Protein AF-A0A0S8GWH8-F1 (afdb_monomer_lite)

Radius of gyration: 43.08 Å; chains: 1; bounding box: 111×55×119 Å

Foldseek 3Di:
DVVVVVVVVVVVVVVVVDPDDPPDPCVVVVVVVVVVVVVVPPPDDDDDDDDPDDDDPPPPDPPDDDDDDDDDDDDDDDDDDDDDDDDDDDPPDDDPVVVVVVVVVVVVVVVVVVVVVVVVVVVVVVVVVVVVVVVVVVVVVVVPDPDVVVVVVVVLQVVLVVLLVVLCCCVPPVVVNVVSLVSLVVSCVPRVPYVSVVVSVVVNVVVVVVVVVVVD

pLDDT: mean 76.8, std 21.19, range [37.22, 98.62]

Secondary structure (DSSP, 8-state):
-HHHHHHHHHHHHHHHH-S--PPPTTHHHHHHHHHHHHTTTTTS-----------SSSSSSS---------PPPPPPPP-----------------HHHHHHHHHHHHHHHHHHHHHHHHHHHHHHHHHHHHHHHHHHHHHHHHS--HHHHHHHHHHHHHHHHHHHHHHHHHTS--HHHHHHHHHHHHHH-TTSHHHHHHHHHHHHHHHHHHHTT-

Structure (mmCIF, N/CA/C/O backbone):
data_AF-A0A0S8GWH8-F1
#
_entry.id   AF-A0A0S8GWH8-F1
#
loop_
_atom_site.group_PDB
_atom_site.id
_atom_site.type_symbol
_atom_site.label_atom_id
_atom_site.label_alt_id
_atom_site.label_comp_id
_atom_site.label_asym_id
_atom_site.label_entity_id
_atom_site.label_seq_id
_atom_site.pdbx_PDB_ins_code
_atom_site.Cartn_x
_atom_site.Cartn_y
_atom_site.Cartn_z
_atom_site.occupancy
_atom_site.B_iso_or_equiv
_atom_site.auth_seq_id
_atom_site.auth_comp_id
_atom_site.auth_asym_id
_atom_site.auth_atom_id
_atom_site.pdbx_PDB_model_num
ATOM 1 N N . MET A 1 1 ? -40.999 -24.574 -30.547 1.00 56.38 1 MET A N 1
ATOM 2 C CA . MET A 1 1 ? -40.869 -24.940 -29.118 1.00 56.38 1 MET A CA 1
ATOM 3 C C . MET A 1 1 ? -39.881 -24.050 -28.370 1.00 56.38 1 MET A C 1
ATOM 5 O O . MET A 1 1 ? -40.238 -23.596 -27.303 1.00 56.38 1 MET A O 1
ATOM 9 N N . VAL A 1 2 ? -38.706 -23.714 -28.919 1.00 73.50 2 VAL A N 1
ATOM 10 C CA . VAL A 1 2 ? -37.694 -22.882 -28.218 1.00 73.50 2 VAL A CA 1
ATOM 11 C C . VAL A 1 2 ? -38.176 -21.461 -27.872 1.00 73.50 2 VAL A C 1
ATOM 13 O O . VAL A 1 2 ? -37.754 -20.871 -26.884 1.00 73.50 2 VAL A O 1
ATOM 16 N N . GLU A 1 3 ? -39.075 -20.901 -28.675 1.00 78.12 3 GLU A N 1
ATOM 17 C CA . GLU A 1 3 ? -39.483 -19.497 -28.565 1.00 78.12 3 GLU A CA 1
ATOM 18 C C . GLU A 1 3 ? -40.471 -19.231 -27.421 1.00 78.12 3 GLU A C 1
ATOM 20 O O . GLU A 1 3 ? -40.472 -18.149 -26.834 1.00 78.12 3 GLU A O 1
ATOM 25 N N . ASP A 1 4 ? -41.267 -20.238 -27.059 1.00 82.75 4 ASP A N 1
ATOM 26 C CA . ASP A 1 4 ? -42.211 -20.146 -25.945 1.00 82.75 4 ASP A CA 1
ATOM 27 C C . ASP A 1 4 ? -41.497 -20.309 -24.599 1.00 82.75 4 ASP A C 1
ATOM 29 O O . ASP A 1 4 ? -41.796 -19.575 -23.655 1.00 82.75 4 ASP A O 1
ATOM 33 N N . ASP A 1 5 ? -40.472 -21.166 -24.539 1.00 80.50 5 ASP A N 1
ATOM 34 C CA . ASP A 1 5 ? -39.610 -21.309 -23.360 1.00 80.50 5 ASP A CA 1
ATOM 35 C C . ASP A 1 5 ? -38.823 -20.021 -23.090 1.00 80.50 5 ASP A C 1
ATOM 37 O O . ASP A 1 5 ? -38.710 -19.579 -21.945 1.00 80.50 5 ASP A O 1
ATOM 41 N N . LEU A 1 6 ? -38.342 -19.352 -24.145 1.00 81.94 6 LEU A N 1
ATOM 42 C CA . LEU A 1 6 ? -37.616 -18.086 -24.016 1.00 81.94 6 LEU A CA 1
ATOM 43 C C . LEU A 1 6 ? -38.519 -16.959 -23.490 1.00 81.94 6 LEU A C 1
ATOM 45 O O . LEU A 1 6 ? -38.102 -16.154 -22.654 1.00 81.94 6 LEU A O 1
ATOM 49 N N . LYS A 1 7 ? -39.781 -16.928 -23.937 1.00 86.31 7 LYS A N 1
ATOM 50 C CA . LYS A 1 7 ? -40.791 -15.988 -23.432 1.00 86.31 7 LYS A CA 1
ATOM 51 C C . LYS A 1 7 ? -41.140 -16.266 -21.975 1.00 86.31 7 LYS A C 1
ATOM 53 O O . LYS A 1 7 ? -41.251 -15.321 -21.194 1.00 86.31 7 LYS A O 1
ATOM 58 N N . GLN A 1 8 ? -41.280 -17.534 -21.588 1.00 88.69 8 GLN A N 1
ATOM 59 C CA . GLN A 1 8 ? -41.534 -17.889 -20.191 1.00 88.69 8 GLN A CA 1
ATOM 60 C C . GLN A 1 8 ? -40.363 -17.513 -19.281 1.00 88.69 8 GLN A C 1
ATOM 62 O O . GLN A 1 8 ? -40.596 -16.997 -18.185 1.00 88.69 8 GLN A O 1
ATOM 67 N N . LEU A 1 9 ? -39.124 -17.681 -19.755 1.00 87.06 9 LEU A N 1
ATOM 68 C CA . LEU A 1 9 ? -37.932 -17.291 -19.008 1.00 87.06 9 LEU A CA 1
ATOM 69 C C . LEU A 1 9 ? -37.888 -15.773 -18.774 1.00 87.06 9 LEU A C 1
ATOM 71 O O . LEU A 1 9 ? -37.683 -15.336 -17.645 1.00 87.06 9 LEU A O 1
ATOM 75 N N . LEU A 1 10 ? -38.163 -14.977 -19.815 1.00 83.25 10 LEU A N 1
ATOM 76 C CA . LEU A 1 10 ? -38.192 -13.512 -19.732 1.00 83.25 10 LEU A CA 1
ATOM 77 C C . LEU A 1 10 ? -39.259 -13.006 -18.753 1.00 83.25 10 LEU A C 1
ATOM 79 O O . LEU A 1 10 ? -38.981 -12.142 -17.920 1.00 83.25 10 LEU A O 1
ATOM 83 N N . ILE A 1 11 ? -40.460 -13.586 -18.798 1.00 84.12 11 ILE A N 1
ATOM 84 C CA . ILE A 1 11 ? -41.561 -13.213 -17.898 1.00 84.12 11 ILE A CA 1
ATOM 85 C C . ILE A 1 11 ? -41.239 -13.593 -16.443 1.00 84.12 11 ILE A C 1
ATOM 87 O O . ILE A 1 11 ? -41.568 -12.841 -15.521 1.00 84.12 11 ILE A O 1
ATOM 91 N N . GLN A 1 12 ? -40.585 -14.736 -16.210 1.00 85.69 12 GLN A N 1
ATOM 92 C CA . GLN A 1 12 ? -40.141 -15.118 -14.866 1.00 85.69 12 GLN A CA 1
ATOM 93 C C . GLN A 1 12 ? -39.047 -14.190 -14.335 1.00 85.69 12 GLN A C 1
ATOM 95 O O . GLN A 1 12 ? -39.115 -13.793 -13.171 1.00 85.69 12 GLN A O 1
ATOM 100 N N . THR A 1 13 ? -38.078 -13.802 -15.167 1.00 79.38 13 THR A N 1
ATOM 101 C CA . THR A 1 13 ? -37.023 -12.869 -14.749 1.00 79.38 13 THR A CA 1
ATOM 102 C C . THR A 1 13 ? -37.565 -11.482 -14.424 1.00 79.38 13 THR A C 1
ATOM 104 O O . THR A 1 13 ? -37.141 -10.888 -13.435 1.00 79.38 13 THR A O 1
ATOM 107 N N . ASP A 1 14 ? -38.550 -10.996 -15.181 1.00 77.25 14 ASP A N 1
ATOM 108 C CA . ASP A 1 14 ? -39.145 -9.677 -14.950 1.00 77.25 14 ASP A CA 1
ATOM 109 C C . ASP A 1 14 ? -39.977 -9.648 -13.654 1.00 77.25 14 ASP A C 1
ATOM 111 O O . ASP A 1 14 ? -39.908 -8.703 -12.868 1.00 77.25 14 ASP A O 1
ATOM 115 N N . ARG A 1 15 ? -40.673 -10.750 -13.333 1.00 78.06 15 ARG A N 1
ATOM 116 C CA . ARG A 1 15 ? -41.357 -10.906 -12.035 1.00 78.06 15 ARG A CA 1
ATOM 117 C C . ARG A 1 15 ? -40.398 -11.033 -10.852 1.00 78.06 15 ARG A C 1
ATOM 119 O O . ARG A 1 15 ? -40.733 -10.567 -9.765 1.00 78.06 15 ARG A O 1
ATOM 126 N N . ALA A 1 16 ? -39.233 -11.653 -11.039 1.00 76.00 16 ALA A N 1
ATOM 127 C CA . ALA A 1 16 ? -38.229 -11.799 -9.984 1.00 76.00 16 ALA A CA 1
ATOM 128 C C . ALA A 1 16 ? -37.475 -10.489 -9.689 1.00 76.00 16 ALA A C 1
ATOM 130 O O . ALA A 1 16 ? -36.994 -10.303 -8.572 1.00 76.00 16 ALA A O 1
ATOM 131 N N . ALA A 1 17 ? -37.389 -9.575 -10.661 1.00 74.06 17 ALA A N 1
ATOM 132 C CA . ALA A 1 17 ? -36.661 -8.314 -10.524 1.00 74.06 17 ALA A CA 1
ATOM 133 C C . ALA A 1 17 ? -37.355 -7.286 -9.606 1.00 74.06 17 ALA A C 1
ATOM 135 O O . ALA A 1 17 ? -36.689 -6.391 -9.082 1.00 74.06 17 ALA A O 1
ATOM 136 N N . GLY A 1 18 ? -38.661 -7.436 -9.352 1.00 70.19 18 GLY A N 1
ATOM 137 C CA . GLY A 1 18 ? -39.438 -6.517 -8.517 1.00 70.19 18 GLY A CA 1
ATOM 138 C C . GLY A 1 18 ? -39.584 -5.109 -9.124 1.00 70.19 18 GLY A C 1
ATOM 139 O O . GLY A 1 18 ? -38.951 -4.776 -10.126 1.00 70.19 18 GLY A O 1
ATOM 140 N N . PRO A 1 19 ? -40.448 -4.249 -8.555 1.00 69.31 19 PRO A N 1
ATOM 141 C CA . PRO A 1 19 ? -40.640 -2.896 -9.066 1.00 69.31 19 PRO A CA 1
ATOM 142 C C . PRO A 1 19 ? -39.348 -2.081 -8.941 1.00 69.31 19 PRO A C 1
ATOM 144 O O . PRO A 1 19 ? -38.708 -2.069 -7.886 1.00 69.31 19 PRO A O 1
ATOM 147 N N . ALA A 1 20 ? -38.988 -1.367 -10.012 1.00 59.03 20 ALA A N 1
ATOM 148 C CA . ALA A 1 20 ? -37.829 -0.485 -10.034 1.00 59.03 20 ALA A CA 1
ATOM 149 C C . ALA A 1 20 ? -37.917 0.523 -8.877 1.00 59.03 20 ALA A C 1
ATOM 151 O O . ALA A 1 20 ? -38.798 1.384 -8.837 1.00 59.03 20 ALA A O 1
ATOM 152 N N . VAL A 1 21 ? -36.998 0.402 -7.917 1.00 60.19 21 VAL A N 1
ATOM 153 C CA . VAL A 1 21 ? -36.870 1.351 -6.812 1.00 60.19 21 VAL A CA 1
ATOM 154 C C . VAL A 1 21 ? -36.583 2.717 -7.423 1.00 60.19 21 VAL A C 1
ATOM 156 O O . VAL A 1 21 ? -35.552 2.900 -8.072 1.00 60.19 21 VAL A O 1
ATOM 159 N N . ALA A 1 22 ? -37.507 3.664 -7.235 1.00 56.47 22 ALA A N 1
ATOM 160 C CA . ALA A 1 22 ? -37.362 5.020 -7.742 1.00 56.47 22 ALA A CA 1
ATOM 161 C C . ALA A 1 22 ? -35.976 5.568 -7.347 1.00 56.47 22 ALA A C 1
ATOM 163 O O . ALA A 1 22 ? -35.611 5.521 -6.163 1.00 56.47 22 ALA A O 1
ATOM 164 N N . PRO A 1 23 ? -35.173 6.051 -8.311 1.00 52.44 23 PRO A N 1
ATOM 165 C CA . PRO A 1 23 ? -33.836 6.527 -8.017 1.00 52.44 23 PRO A CA 1
ATOM 166 C C . PRO A 1 23 ? -33.944 7.716 -7.064 1.00 52.44 23 PRO A C 1
ATOM 168 O O . PRO A 1 23 ? -34.551 8.740 -7.379 1.00 52.44 23 PRO A O 1
ATOM 171 N N . ARG A 1 24 ? -33.361 7.573 -5.868 1.00 55.22 24 ARG A N 1
ATOM 172 C CA . ARG A 1 24 ? -33.231 8.676 -4.912 1.00 55.22 24 ARG A CA 1
ATOM 173 C C . ARG A 1 24 ? -32.561 9.848 -5.633 1.00 55.22 24 ARG A C 1
ATOM 175 O O . ARG A 1 24 ? -31.521 9.657 -6.263 1.00 55.22 24 ARG A O 1
ATOM 182 N N . ALA A 1 25 ? -33.129 11.048 -5.502 1.00 61.12 25 ALA A N 1
ATOM 183 C CA . ALA A 1 25 ? -32.673 12.286 -6.154 1.00 61.12 25 ALA A CA 1
ATOM 184 C C . ALA A 1 25 ? -31.184 12.635 -5.911 1.00 61.12 25 ALA A C 1
ATOM 186 O O . ALA A 1 25 ? -30.622 13.492 -6.585 1.00 61.12 25 ALA A O 1
ATOM 187 N N . ASP A 1 26 ? -30.532 11.931 -4.987 1.00 61.41 26 ASP A N 1
ATOM 188 C CA . ASP A 1 26 ? -29.131 12.090 -4.607 1.00 61.41 26 ASP A CA 1
ATOM 189 C C . ASP A 1 26 ? -28.156 11.152 -5.367 1.00 61.41 26 ASP A C 1
ATOM 191 O O . ASP A 1 26 ? -26.949 11.132 -5.120 1.00 61.41 26 ASP A O 1
ATOM 195 N N . LEU A 1 27 ? -28.645 10.340 -6.316 1.00 61.38 27 LEU A N 1
ATOM 196 C CA . LEU A 1 27 ? -27.777 9.477 -7.130 1.00 61.38 27 LEU A CA 1
ATOM 197 C C . LEU A 1 27 ? -27.000 10.290 -8.181 1.00 61.38 27 LEU A C 1
ATOM 199 O O . LEU A 1 27 ? -25.816 10.048 -8.414 1.00 61.38 27 LEU A O 1
ATOM 203 N N . ALA A 1 28 ? -27.642 11.297 -8.779 1.00 59.88 28 ALA A N 1
ATOM 204 C CA . ALA A 1 28 ? -27.031 12.146 -9.802 1.00 59.88 28 ALA A CA 1
ATOM 205 C C . ALA A 1 28 ? -25.902 13.030 -9.234 1.00 59.88 28 ALA A C 1
ATOM 207 O O . ALA A 1 28 ? -24.871 13.218 -9.884 1.00 59.88 28 ALA A O 1
ATOM 208 N N . SER A 1 29 ? -26.054 13.529 -8.005 1.00 65.12 29 SER A N 1
ATOM 209 C CA . SER A 1 29 ? -25.019 14.257 -7.252 1.00 65.12 29 SER A CA 1
ATOM 210 C C . SER A 1 29 ? -23.839 13.344 -6.899 1.00 65.12 29 SER A C 1
ATOM 212 O O . SER A 1 29 ? -22.685 13.721 -7.123 1.00 65.12 29 SER A O 1
ATOM 214 N N . ARG A 1 30 ? -24.097 12.109 -6.444 1.00 65.06 30 ARG A N 1
ATOM 215 C CA . ARG A 1 30 ? -23.041 11.117 -6.161 1.00 65.06 30 ARG A CA 1
ATOM 216 C C . ARG A 1 30 ? -22.249 10.704 -7.400 1.00 65.06 30 ARG A C 1
ATOM 218 O O . ARG A 1 30 ? -21.023 10.612 -7.332 1.00 65.06 30 ARG A O 1
ATOM 225 N N . ILE A 1 31 ? -22.917 10.501 -8.536 1.00 65.62 31 ILE A N 1
ATOM 226 C CA . ILE A 1 31 ? -22.252 10.125 -9.793 1.00 65.62 31 ILE A CA 1
ATOM 227 C C . ILE A 1 31 ? -21.368 11.274 -10.306 1.00 65.62 31 ILE A C 1
ATOM 229 O O . ILE A 1 31 ? -20.235 11.029 -10.719 1.00 65.62 31 ILE A O 1
ATOM 233 N N . ARG A 1 32 ? -21.798 12.540 -10.179 1.00 64.50 32 ARG A N 1
ATOM 234 C CA . ARG A 1 32 ? -20.970 13.708 -10.552 1.00 64.50 32 ARG A CA 1
ATOM 235 C C . ARG A 1 32 ? -19.699 13.844 -9.706 1.00 64.50 32 ARG A C 1
ATOM 237 O O . ARG A 1 32 ? -18.672 14.284 -10.225 1.00 64.50 32 ARG A O 1
ATOM 244 N N . HIS A 1 33 ? -19.736 13.449 -8.432 1.00 59.75 33 HIS A N 1
ATOM 245 C CA . HIS A 1 33 ? -18.541 13.437 -7.581 1.00 59.75 33 HIS A CA 1
ATOM 246 C C . HIS A 1 33 ? -17.561 12.307 -7.931 1.00 59.75 33 HIS A C 1
ATOM 248 O O . HIS A 1 33 ? -16.350 12.499 -7.809 1.00 59.75 33 HIS A O 1
ATOM 254 N N . LEU A 1 34 ? -18.054 11.163 -8.412 1.00 60.22 34 LEU A N 1
ATOM 255 C CA . LEU A 1 34 ? -17.208 10.040 -8.826 1.00 60.22 34 LEU A CA 1
ATOM 256 C C . LEU A 1 34 ? -16.599 10.239 -10.224 1.00 60.22 34 LEU A C 1
ATOM 258 O O . LEU A 1 34 ? -15.422 9.924 -10.413 1.00 60.22 34 LEU A O 1
ATOM 262 N N . ASP A 1 35 ? -17.328 10.842 -11.170 1.00 56.38 35 ASP A N 1
ATOM 263 C CA . ASP A 1 35 ? -16.826 11.065 -12.538 1.00 56.38 35 ASP A CA 1
ATOM 264 C C . ASP A 1 35 ? -15.645 12.058 -12.578 1.00 56.38 35 ASP A C 1
ATOM 266 O O . ASP A 1 35 ? -14.656 11.850 -13.286 1.00 56.38 35 ASP A O 1
ATOM 270 N N . ARG A 1 36 ? -15.652 13.086 -11.711 1.00 58.38 36 ARG A N 1
ATOM 271 C CA . ARG A 1 36 ? -14.514 14.020 -11.570 1.00 58.38 36 ARG A CA 1
ATOM 272 C C . ARG A 1 36 ? -13.239 13.353 -11.047 1.00 58.38 36 ARG A C 1
ATOM 274 O O . ARG A 1 36 ? -12.145 13.817 -11.364 1.00 58.38 36 ARG A O 1
ATOM 281 N N . ARG A 1 37 ? -13.358 12.282 -10.255 1.00 54.94 37 ARG A N 1
ATOM 282 C CA . ARG A 1 37 ? -12.204 11.544 -9.715 1.00 54.94 37 ARG A CA 1
ATOM 283 C C . ARG A 1 37 ? -11.667 10.524 -10.724 1.00 54.94 37 ARG A C 1
ATOM 285 O O . ARG A 1 37 ? -10.461 10.303 -10.768 1.00 54.94 37 ARG A O 1
ATOM 292 N N . ARG A 1 38 ? -12.536 9.966 -11.576 1.00 48.88 38 ARG A N 1
ATOM 293 C CA . ARG A 1 38 ? -12.173 8.965 -12.593 1.00 48.88 38 ARG A CA 1
ATOM 294 C C . ARG A 1 38 ? -11.443 9.560 -13.801 1.00 48.88 38 ARG A C 1
ATOM 296 O O . ARG A 1 38 ? -10.486 8.953 -14.269 1.00 48.88 38 ARG A O 1
ATOM 303 N N . ARG A 1 39 ? -11.781 10.788 -14.223 1.00 52.41 39 ARG A N 1
ATOM 304 C CA . ARG A 1 39 ? -11.081 11.484 -15.328 1.00 52.41 39 ARG A CA 1
ATOM 305 C C . ARG A 1 39 ? -9.610 11.825 -15.054 1.00 52.41 39 ARG A C 1
ATOM 307 O O . ARG A 1 39 ? -8.899 12.158 -15.992 1.00 52.41 39 ARG A O 1
ATOM 314 N N . ARG A 1 40 ? -9.131 11.730 -13.806 1.00 52.62 40 ARG A N 1
ATOM 315 C CA . ARG A 1 40 ? -7.692 11.854 -13.494 1.00 52.62 40 ARG A CA 1
ATOM 316 C C . ARG A 1 40 ? -6.932 10.526 -13.526 1.00 52.62 40 ARG A C 1
ATOM 318 O O . ARG A 1 40 ? -5.714 10.553 -13.436 1.00 52.62 40 ARG A O 1
ATOM 325 N N . ILE A 1 41 ? -7.622 9.389 -13.623 1.00 51.75 41 ILE A N 1
ATOM 326 C CA . ILE A 1 41 ? -7.005 8.059 -13.483 1.00 51.75 41 ILE A CA 1
ATOM 327 C C . ILE A 1 41 ? -7.028 7.279 -14.808 1.00 51.75 41 ILE A C 1
ATOM 329 O O . ILE A 1 41 ? -6.185 6.420 -15.023 1.00 51.75 41 ILE A O 1
ATOM 333 N N . THR A 1 42 ? -7.911 7.607 -15.754 1.00 44.62 42 THR A N 1
ATOM 334 C CA . THR A 1 42 ? -8.045 6.857 -17.020 1.00 44.62 42 THR A CA 1
ATOM 335 C C . THR A 1 42 ? -7.185 7.375 -18.182 1.00 44.62 42 THR A C 1
ATOM 337 O O . THR A 1 42 ? -7.513 7.106 -19.330 1.00 44.62 42 THR A O 1
ATOM 340 N N . MET A 1 43 ? -6.095 8.111 -17.928 1.00 44.84 43 MET A N 1
ATOM 341 C CA . MET A 1 43 ? -5.145 8.515 -18.987 1.00 44.84 43 MET A CA 1
ATOM 342 C C . MET A 1 43 ? -3.959 7.554 -19.169 1.00 44.84 43 MET A C 1
ATOM 344 O O . MET A 1 43 ? -3.105 7.810 -20.009 1.00 44.84 43 MET A O 1
ATOM 348 N N . ILE A 1 44 ? -3.897 6.444 -18.426 1.00 53.28 44 ILE A N 1
ATOM 349 C CA . ILE A 1 44 ? -2.834 5.442 -18.584 1.00 53.28 44 ILE A CA 1
ATOM 350 C C . ILE A 1 44 ? -3.433 4.045 -18.431 1.00 53.28 44 ILE A C 1
ATOM 352 O O . ILE A 1 44 ? -3.328 3.423 -17.379 1.00 53.28 44 ILE A O 1
ATOM 356 N N . SER A 1 45 ? -4.091 3.542 -19.470 1.00 52.72 45 SER A N 1
ATOM 357 C CA . SER A 1 45 ? -4.223 2.093 -19.633 1.00 52.72 45 SER A CA 1
ATOM 358 C C . SER A 1 45 ? -4.628 1.754 -21.058 1.00 52.72 45 SER A C 1
ATOM 360 O O . SER A 1 45 ? -5.794 1.890 -21.408 1.00 52.72 45 SER A O 1
ATOM 362 N N . GLU A 1 46 ? -3.664 1.270 -21.831 1.00 47.00 46 GLU A N 1
ATOM 363 C CA . GLU A 1 46 ? -3.841 0.183 -22.796 1.00 47.00 46 GLU A CA 1
ATOM 364 C C . GLU A 1 46 ? -2.492 -0.570 -22.939 1.00 47.00 46 GLU A C 1
ATOM 366 O O . GLU A 1 46 ? -1.469 -0.064 -22.470 1.00 47.00 46 GLU A O 1
ATOM 371 N N . PRO A 1 47 ? -2.486 -1.839 -23.394 1.00 47.59 47 PRO A N 1
ATOM 372 C CA . PRO A 1 47 ? -2.110 -2.968 -22.544 1.00 47.59 47 PRO A CA 1
ATOM 373 C C . PRO A 1 47 ? -0.767 -3.613 -22.927 1.00 47.59 47 PRO A C 1
ATOM 375 O O . PRO A 1 47 ? -0.404 -3.713 -24.096 1.00 47.59 47 PRO A O 1
ATOM 378 N N . ILE A 1 48 ? -0.054 -4.134 -21.926 1.00 43.16 48 ILE A N 1
ATOM 379 C CA . ILE A 1 48 ? 1.123 -4.988 -22.120 1.00 43.16 48 ILE A CA 1
ATOM 380 C C . ILE A 1 48 ? 0.630 -6.402 -22.430 1.00 43.16 48 ILE A C 1
ATOM 382 O O . ILE A 1 48 ? 0.237 -7.148 -21.535 1.00 43.16 48 ILE A O 1
ATOM 386 N N . ALA A 1 49 ? 0.676 -6.771 -23.704 1.00 48.59 49 ALA A N 1
ATOM 387 C CA . ALA A 1 49 ? 0.676 -8.156 -24.139 1.00 48.59 49 ALA A CA 1
ATOM 388 C C . ALA A 1 49 ? 2.005 -8.434 -24.853 1.00 48.59 49 ALA A C 1
ATOM 390 O O . ALA A 1 49 ? 2.373 -7.711 -25.773 1.00 48.59 49 ALA A O 1
ATOM 391 N N . LEU A 1 50 ? 2.661 -9.519 -24.428 1.00 46.62 50 LEU A N 1
ATOM 392 C CA . LEU A 1 50 ? 3.786 -10.208 -25.074 1.00 46.62 50 LEU A CA 1
ATOM 393 C C . LEU A 1 50 ? 5.164 -9.530 -24.980 1.00 46.62 50 LEU A C 1
ATOM 395 O O . LEU A 1 50 ? 5.471 -8.623 -25.740 1.00 46.62 50 LEU A O 1
ATOM 399 N N . ALA A 1 51 ? 6.029 -10.068 -24.108 1.00 40.56 51 ALA A N 1
ATOM 400 C CA . ALA A 1 51 ? 7.392 -10.512 -24.465 1.00 40.56 51 ALA A CA 1
ATOM 401 C C . ALA A 1 51 ? 8.205 -10.917 -23.214 1.00 40.56 51 ALA A C 1
ATOM 403 O O . ALA A 1 51 ? 9.254 -10.352 -22.917 1.00 40.56 51 ALA A O 1
ATOM 404 N N . ALA A 1 52 ? 7.741 -11.925 -22.472 1.00 43.19 52 ALA A N 1
ATOM 405 C CA . ALA A 1 52 ? 8.612 -12.687 -21.578 1.00 43.19 52 ALA A CA 1
ATOM 406 C C . ALA A 1 52 ? 9.245 -13.816 -22.410 1.00 43.19 52 ALA A C 1
ATOM 408 O O . ALA A 1 52 ? 8.572 -14.803 -22.693 1.00 43.19 52 ALA A O 1
ATOM 409 N N . GLY A 1 53 ? 10.491 -13.660 -22.877 1.00 45.47 53 GLY A N 1
ATOM 410 C CA . GLY A 1 53 ? 11.110 -14.730 -23.676 1.00 45.47 53 GLY A CA 1
ATOM 411 C C . GLY A 1 53 ? 12.565 -14.610 -24.140 1.00 45.47 53 GLY A C 1
ATOM 412 O O . GLY A 1 53 ? 13.063 -15.588 -24.680 1.00 45.47 53 GLY A O 1
ATOM 413 N N . LEU A 1 54 ? 13.288 -13.498 -23.958 1.00 43.53 54 LEU A N 1
ATOM 414 C CA . LEU A 1 54 ? 14.640 -13.360 -24.542 1.00 43.53 54 LEU A CA 1
ATOM 415 C C . LEU A 1 54 ? 15.636 -12.618 -23.633 1.00 43.53 54 LEU A C 1
ATOM 417 O O . LEU A 1 54 ? 16.166 -11.577 -24.000 1.00 43.53 54 LEU A O 1
ATOM 421 N N . MET A 1 55 ? 15.914 -13.140 -22.436 1.00 42.81 55 MET A N 1
ATOM 422 C CA . MET A 1 55 ? 16.932 -12.575 -21.527 1.00 42.81 55 MET A CA 1
ATOM 423 C C . MET A 1 55 ? 17.764 -13.677 -20.848 1.00 42.81 55 MET A C 1
ATOM 425 O O . MET A 1 55 ? 17.852 -13.728 -19.628 1.00 42.81 55 MET A O 1
ATOM 429 N N . LEU A 1 56 ? 18.361 -14.599 -21.616 1.00 47.50 56 LEU A N 1
ATOM 430 C CA . LEU A 1 56 ? 19.285 -15.598 -21.042 1.00 47.50 56 LEU A CA 1
ATOM 431 C C . LEU A 1 56 ? 20.500 -15.968 -21.916 1.00 47.50 56 LEU A C 1
ATOM 433 O O . LEU A 1 56 ? 21.150 -16.969 -21.644 1.00 47.50 56 LEU A O 1
ATOM 437 N N . ALA A 1 57 ? 20.859 -15.169 -22.933 1.00 43.62 57 ALA A N 1
ATOM 438 C CA . ALA A 1 57 ? 21.953 -15.536 -23.852 1.00 43.62 57 ALA A CA 1
ATOM 439 C C . ALA A 1 57 ? 23.084 -14.502 -24.060 1.00 43.62 57 ALA A C 1
ATOM 441 O O . ALA A 1 57 ? 24.056 -14.829 -24.730 1.00 43.62 57 ALA A O 1
ATOM 442 N N . MET A 1 58 ? 23.047 -13.290 -23.486 1.00 44.53 58 MET A N 1
ATOM 443 C CA . MET A 1 58 ? 24.106 -12.274 -23.719 1.00 44.53 58 MET A CA 1
ATOM 444 C C . MET A 1 58 ? 24.972 -11.934 -22.492 1.00 44.53 58 MET A C 1
ATOM 446 O O . MET A 1 58 ? 25.612 -10.889 -22.452 1.00 44.53 58 MET A O 1
ATOM 450 N N . GLY A 1 59 ? 25.024 -12.810 -21.486 1.00 45.00 59 GLY A N 1
ATOM 451 C CA . GLY A 1 59 ? 25.714 -12.533 -20.218 1.00 45.00 59 GLY A CA 1
ATOM 452 C C . GLY A 1 59 ? 27.228 -12.788 -20.171 1.00 45.00 59 GLY A C 1
ATOM 453 O O . GLY A 1 59 ? 27.828 -12.494 -19.146 1.00 45.00 59 GLY A O 1
ATOM 454 N N . ILE A 1 60 ? 27.870 -13.341 -21.210 1.00 50.97 60 ILE A N 1
ATOM 455 C CA . ILE A 1 60 ? 29.241 -13.891 -21.059 1.00 50.97 60 ILE A CA 1
ATOM 456 C C . ILE A 1 60 ? 30.326 -13.145 -21.868 1.00 50.97 60 ILE A C 1
ATOM 458 O O . ILE A 1 60 ? 31.508 -13.399 -21.671 1.00 50.97 60 ILE A O 1
ATOM 462 N N . PHE A 1 61 ? 30.007 -12.158 -22.716 1.00 46.09 61 PHE A N 1
ATOM 463 C CA . PHE A 1 61 ? 31.026 -11.617 -23.641 1.00 46.09 61 PHE A CA 1
ATOM 464 C C . PHE A 1 61 ? 31.750 -10.320 -23.225 1.00 46.09 61 PHE A C 1
ATOM 466 O O . PHE A 1 61 ? 32.659 -9.892 -23.926 1.00 46.09 61 PHE A O 1
ATOM 473 N N . PHE A 1 62 ? 31.424 -9.692 -22.090 1.00 46.34 62 PHE A N 1
ATOM 474 C CA . PHE A 1 62 ? 31.994 -8.376 -21.726 1.00 46.34 62 PHE A CA 1
ATOM 475 C C . PHE A 1 62 ? 33.046 -8.395 -20.609 1.00 46.34 62 PHE A C 1
ATOM 477 O O . PHE A 1 62 ? 33.263 -7.391 -19.933 1.00 46.34 62 PHE A O 1
ATOM 484 N N . TRP A 1 63 ? 33.744 -9.518 -20.425 1.00 44.06 63 TRP A N 1
ATOM 485 C CA . TRP A 1 63 ? 34.823 -9.593 -19.440 1.00 44.06 63 TRP A CA 1
ATOM 486 C C . TRP A 1 63 ? 36.087 -10.265 -19.976 1.00 44.06 63 TRP A C 1
ATOM 488 O O . TRP A 1 63 ? 36.506 -11.291 -19.470 1.00 44.06 63 TRP A O 1
ATOM 498 N N . THR A 1 64 ? 36.722 -9.675 -20.993 1.00 43.56 64 THR A N 1
ATOM 499 C CA . THR A 1 64 ? 38.192 -9.691 -21.150 1.00 43.56 64 THR A CA 1
ATOM 500 C C . THR A 1 64 ? 38.634 -8.46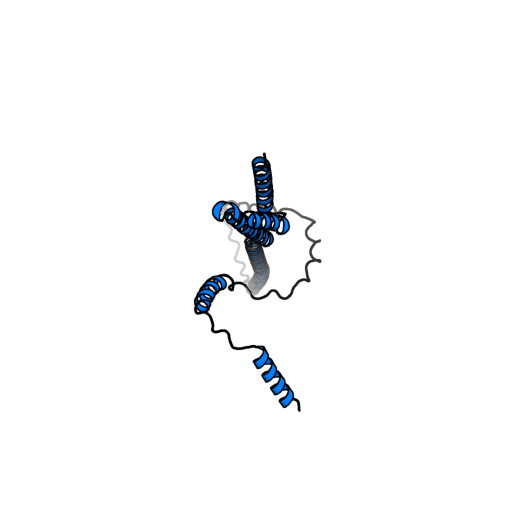5 -21.960 1.00 43.56 64 THR A C 1
ATOM 502 O O . THR A 1 64 ? 37.984 -8.067 -22.919 1.00 43.56 64 THR A O 1
ATOM 505 N N . GLY A 1 65 ? 39.688 -7.791 -21.491 1.00 42.84 65 GLY A N 1
ATOM 506 C CA . GLY A 1 65 ? 39.986 -6.389 -21.808 1.00 42.84 65 GLY A CA 1
ATOM 507 C C . GLY A 1 65 ? 40.621 -6.087 -23.170 1.00 42.84 65 GLY A C 1
ATOM 508 O O . GLY A 1 65 ? 40.963 -6.989 -23.927 1.00 42.84 65 GLY A O 1
ATOM 509 N N . LYS A 1 66 ? 40.908 -4.795 -23.409 1.00 43.22 66 LYS A N 1
ATOM 510 C CA . LYS A 1 66 ? 42.281 -4.256 -23.563 1.00 43.22 66 LYS A CA 1
ATOM 511 C C . LYS A 1 66 ? 42.303 -2.758 -23.950 1.00 43.22 66 LYS A C 1
ATOM 513 O O . LYS A 1 66 ? 41.789 -2.376 -24.986 1.00 43.22 66 LYS A O 1
ATOM 518 N N . LYS A 1 67 ? 43.043 -2.013 -23.114 1.00 52.94 67 LYS A N 1
ATOM 519 C CA . LYS A 1 67 ? 43.939 -0.849 -23.322 1.00 52.94 67 LYS A CA 1
ATOM 520 C C . LYS A 1 67 ? 43.403 0.508 -23.852 1.00 52.94 67 LYS A C 1
ATOM 522 O O . LYS A 1 67 ? 42.701 0.549 -24.854 1.00 52.94 67 LYS A O 1
ATOM 527 N N . PRO A 1 68 ? 43.825 1.630 -23.222 1.00 48.28 68 PRO A N 1
ATOM 528 C CA . PRO A 1 68 ? 43.503 2.989 -23.656 1.00 48.28 68 PRO A CA 1
ATOM 529 C C . PRO A 1 68 ? 44.308 3.386 -24.901 1.00 48.28 68 PRO A C 1
ATOM 531 O O . PRO A 1 68 ? 45.516 3.161 -24.975 1.00 48.28 68 PRO A O 1
ATOM 534 N N . ILE A 1 69 ? 43.632 4.003 -25.869 1.00 50.16 69 ILE A N 1
ATOM 535 C CA . ILE A 1 69 ? 44.258 4.623 -27.038 1.00 50.16 69 ILE A CA 1
ATOM 536 C C . ILE A 1 69 ? 44.860 5.957 -26.586 1.00 50.16 69 ILE A C 1
ATOM 538 O O . ILE A 1 69 ? 44.143 6.912 -26.291 1.00 50.16 69 ILE A O 1
ATOM 542 N N . SER A 1 70 ? 46.190 6.004 -26.510 1.00 44.78 70 SER A N 1
ATOM 543 C CA . SER A 1 70 ? 46.962 7.237 -26.361 1.00 44.78 70 SER A CA 1
ATOM 544 C C . SER A 1 70 ? 46.854 8.065 -27.640 1.00 44.78 70 SER A C 1
ATOM 546 O O . SER A 1 70 ? 47.335 7.655 -28.695 1.00 44.78 70 SER A O 1
ATOM 548 N N . ILE A 1 71 ? 46.243 9.243 -27.541 1.00 47.53 71 ILE A N 1
ATOM 549 C CA . ILE A 1 71 ? 46.196 10.232 -28.618 1.00 47.53 71 ILE A CA 1
ATOM 550 C C . ILE A 1 71 ? 47.550 10.951 -28.640 1.00 47.53 71 ILE A C 1
ATOM 552 O O . ILE A 1 71 ? 47.859 11.749 -27.755 1.00 47.53 71 ILE A O 1
ATOM 556 N N . ALA A 1 72 ? 48.381 10.630 -29.632 1.00 40.94 72 ALA A N 1
ATOM 557 C CA . ALA A 1 72 ? 49.627 11.336 -29.894 1.00 40.94 72 ALA A CA 1
ATOM 558 C C . ALA A 1 72 ? 49.340 12.699 -30.549 1.00 40.94 72 ALA A C 1
ATOM 560 O O . ALA A 1 72 ? 48.580 12.816 -31.507 1.00 40.94 72 ALA A O 1
ATOM 561 N N . LYS A 1 73 ? 49.966 13.730 -29.984 1.00 44.22 73 LYS A N 1
ATOM 562 C CA . LYS A 1 73 ? 49.930 15.144 -30.368 1.00 44.22 73 LYS A CA 1
ATOM 563 C C . LYS A 1 73 ? 50.628 15.356 -31.726 1.00 44.22 73 LYS A C 1
ATOM 565 O O . LYS A 1 73 ? 51.807 15.017 -31.814 1.00 44.22 73 LYS A O 1
ATOM 570 N N . PRO A 1 74 ? 49.984 15.933 -32.760 1.00 48.62 74 PRO A N 1
ATOM 571 C CA . PRO A 1 74 ? 50.688 16.288 -33.985 1.00 48.62 74 PRO A CA 1
ATOM 572 C C . PRO A 1 74 ? 51.615 17.487 -33.742 1.00 48.62 74 PRO A C 1
ATOM 574 O O . PRO A 1 74 ? 51.229 18.528 -33.207 1.00 48.62 74 PRO A O 1
ATOM 577 N N . GLN A 1 75 ? 52.874 17.257 -34.089 1.00 48.03 75 GLN A N 1
ATOM 578 C CA . GLN A 1 75 ? 54.034 18.118 -33.939 1.00 48.03 75 GLN A CA 1
ATOM 579 C C . GLN A 1 75 ? 54.025 19.178 -35.050 1.00 48.03 75 GLN A C 1
ATOM 581 O O . GLN A 1 75 ? 53.880 18.852 -36.225 1.00 48.03 75 GLN A O 1
ATOM 586 N N . ALA A 1 76 ? 54.152 20.449 -34.667 1.00 49.62 76 ALA A N 1
ATOM 587 C CA . ALA A 1 76 ? 54.313 21.564 -35.591 1.00 49.62 76 ALA A CA 1
ATOM 588 C C . ALA A 1 76 ? 55.696 21.498 -36.257 1.00 49.62 76 ALA A C 1
ATOM 590 O O . ALA A 1 76 ? 56.708 21.387 -35.563 1.00 49.62 76 ALA A O 1
ATOM 591 N N . VAL A 1 77 ? 55.731 21.580 -37.587 1.00 57.59 77 VAL A N 1
ATOM 592 C CA . VAL A 1 77 ? 56.963 21.716 -38.378 1.00 57.59 77 VAL A CA 1
ATOM 593 C C . VAL A 1 77 ? 57.189 23.214 -38.673 1.00 57.59 77 VAL A C 1
ATOM 595 O O . VAL A 1 77 ? 56.227 23.894 -39.036 1.00 57.59 77 VAL A O 1
ATOM 598 N N . PRO A 1 78 ? 58.409 23.752 -38.473 1.00 54.84 78 PRO A N 1
ATOM 599 C CA . PRO A 1 78 ? 58.743 25.168 -38.673 1.00 54.84 78 PRO A CA 1
ATOM 600 C C . PRO A 1 78 ? 58.944 25.554 -40.156 1.00 54.84 78 PRO A C 1
ATOM 602 O O . PRO A 1 78 ? 59.149 24.675 -40.993 1.00 54.84 78 PRO A O 1
ATOM 605 N N . PRO A 1 79 ? 58.918 26.862 -40.494 1.00 58.19 79 PRO A N 1
ATOM 606 C CA . PRO A 1 79 ? 59.141 27.343 -41.852 1.00 58.19 79 PRO A CA 1
ATOM 607 C C . PRO A 1 79 ? 60.640 27.540 -42.114 1.00 58.19 79 PRO A C 1
ATOM 609 O O . PRO A 1 79 ? 61.280 28.373 -41.474 1.00 58.19 79 PRO A O 1
ATOM 612 N N . GLU A 1 80 ? 61.195 26.811 -43.079 1.00 46.47 80 GLU A N 1
ATOM 613 C CA . GLU A 1 80 ? 62.551 27.044 -43.578 1.00 46.47 80 GLU A CA 1
ATOM 614 C C . GLU A 1 80 ? 62.477 27.600 -45.006 1.00 46.47 80 GLU A C 1
ATOM 616 O O . GLU A 1 80 ? 62.040 26.936 -45.946 1.00 46.47 80 GLU A O 1
ATOM 621 N N . LEU A 1 81 ? 62.855 28.875 -45.139 1.00 56.19 81 LEU A N 1
ATOM 622 C CA . LEU A 1 81 ? 63.174 29.510 -46.412 1.00 56.19 81 LEU A CA 1
ATOM 623 C C . LEU A 1 81 ? 64.483 28.920 -46.945 1.00 56.19 81 LEU A C 1
ATOM 625 O O . LEU A 1 81 ? 65.510 29.064 -46.288 1.00 56.19 81 LEU A O 1
ATOM 629 N N . VAL A 1 82 ? 64.484 28.431 -48.186 1.00 50.44 82 VAL A N 1
ATOM 630 C CA . VAL A 1 82 ? 65.697 28.383 -49.014 1.00 50.44 82 VAL A CA 1
ATOM 631 C C . VAL A 1 82 ? 65.355 28.833 -50.435 1.00 50.44 82 VAL A C 1
ATOM 633 O O . VAL A 1 82 ? 64.682 28.148 -51.200 1.00 50.44 82 VAL A O 1
ATOM 636 N N . GLN A 1 83 ? 65.838 30.030 -50.764 1.00 45.28 83 GLN A N 1
ATOM 637 C CA . GLN A 1 83 ? 66.189 30.440 -52.120 1.00 45.28 83 GLN A CA 1
ATOM 638 C C . GLN A 1 83 ? 67.348 29.549 -52.596 1.00 45.28 83 GLN A C 1
ATOM 640 O O . GLN A 1 83 ? 68.298 29.396 -51.837 1.00 45.28 83 GLN A O 1
ATOM 645 N N . ASN A 1 84 ? 67.328 29.008 -53.818 1.00 43.97 84 ASN A N 1
ATOM 646 C CA . ASN A 1 84 ? 68.206 29.472 -54.904 1.00 43.97 84 ASN A CA 1
ATOM 647 C C . ASN A 1 84 ? 68.120 28.585 -56.163 1.00 43.97 84 ASN A C 1
ATOM 649 O O . ASN A 1 84 ? 68.125 27.362 -56.085 1.00 43.97 84 ASN A O 1
ATOM 653 N N . THR A 1 85 ? 68.123 29.276 -57.305 1.00 48.41 85 THR A N 1
ATOM 654 C CA . THR A 1 85 ? 68.707 28.927 -58.614 1.00 48.41 85 THR A CA 1
ATOM 655 C C . THR A 1 85 ? 68.733 27.478 -59.095 1.00 48.41 85 THR A C 1
ATOM 657 O O . THR A 1 85 ? 69.540 26.659 -58.666 1.00 48.41 85 THR A O 1
ATOM 660 N N . GLY A 1 86 ? 68.021 27.270 -60.195 1.00 37.22 86 GLY A N 1
ATOM 661 C CA . GLY A 1 86 ? 68.321 26.244 -61.177 1.00 37.22 86 GLY A CA 1
ATOM 662 C C . GLY A 1 86 ? 67.180 26.192 -62.171 1.00 37.22 86 GLY A C 1
ATOM 663 O O . GLY A 1 86 ? 66.093 25.755 -61.822 1.00 37.22 86 GLY A O 1
ATOM 664 N N . ILE A 1 87 ? 67.406 26.676 -63.387 1.00 53.59 87 ILE A N 1
ATOM 665 C CA . ILE A 1 87 ? 66.609 26.263 -64.537 1.00 53.59 87 ILE A CA 1
ATOM 666 C C . ILE A 1 87 ? 67.199 24.912 -64.952 1.00 53.59 87 ILE A C 1
ATOM 668 O O . ILE A 1 87 ? 68.303 24.906 -65.496 1.00 53.59 87 ILE A O 1
ATOM 672 N N . PRO A 1 88 ? 66.524 23.776 -64.726 1.00 47.09 88 PRO A N 1
ATOM 673 C CA . PRO A 1 88 ? 66.587 22.675 -65.654 1.00 47.09 88 PRO A CA 1
ATOM 674 C C . PRO A 1 88 ? 65.393 22.820 -66.598 1.00 47.09 88 PRO A C 1
ATOM 676 O O . PRO A 1 88 ? 64.242 22.914 -66.179 1.00 47.09 88 PRO A O 1
ATOM 679 N N . GLU A 1 89 ? 65.737 22.961 -67.872 1.00 44.12 89 GLU A N 1
ATOM 680 C CA . GLU A 1 89 ? 65.028 22.453 -69.043 1.00 44.12 89 GLU A CA 1
ATOM 681 C C . GLU A 1 89 ? 63.594 21.977 -68.811 1.00 44.12 89 GLU A C 1
ATOM 683 O O . GLU A 1 89 ? 63.346 21.030 -68.077 1.00 44.12 89 GLU A O 1
ATOM 688 N N . VAL A 1 90 ? 62.660 22.574 -69.546 1.00 51.09 90 VAL A N 1
ATOM 689 C CA . VAL A 1 90 ? 61.370 21.959 -69.856 1.00 51.09 90 VAL A CA 1
ATOM 690 C C . VAL A 1 90 ? 61.656 20.625 -70.564 1.00 51.09 90 VAL A C 1
ATOM 692 O O . VAL A 1 90 ? 62.067 20.670 -71.727 1.00 51.09 90 VAL A O 1
ATOM 695 N N . PRO A 1 91 ? 61.412 19.436 -69.972 1.00 48.06 91 PRO A N 1
ATOM 696 C CA . PRO A 1 91 ? 61.120 18.299 -70.811 1.00 48.06 91 PRO A CA 1
ATOM 697 C C . PRO A 1 91 ? 59.691 18.528 -71.288 1.00 48.06 91 PRO A C 1
ATOM 699 O O . PRO A 1 91 ? 58.721 18.388 -70.541 1.00 48.06 91 PRO A O 1
ATOM 702 N N . THR A 1 92 ? 59.554 18.912 -72.552 1.00 51.78 92 THR A N 1
ATOM 703 C CA . THR A 1 92 ? 58.325 18.723 -73.315 1.00 51.78 92 THR A CA 1
ATOM 704 C C . THR A 1 92 ? 58.028 17.228 -73.350 1.00 51.78 92 THR A C 1
ATOM 706 O O . THR A 1 92 ? 58.350 16.528 -74.303 1.00 51.78 92 THR A O 1
ATOM 709 N N . THR A 1 93 ? 57.447 16.725 -72.271 1.00 50.56 93 THR A N 1
ATOM 710 C CA . THR A 1 93 ? 56.724 15.466 -72.243 1.00 50.56 93 THR A CA 1
ATOM 711 C C . THR A 1 93 ? 55.301 15.853 -71.903 1.00 50.56 93 THR A C 1
ATOM 713 O O . THR A 1 93 ? 54.986 16.267 -70.792 1.00 50.56 93 THR A O 1
ATOM 716 N N . THR A 1 94 ? 54.464 15.851 -72.937 1.00 53.22 94 THR A N 1
ATOM 717 C CA . THR A 1 94 ? 53.009 15.862 -72.823 1.00 53.22 94 THR A CA 1
ATOM 71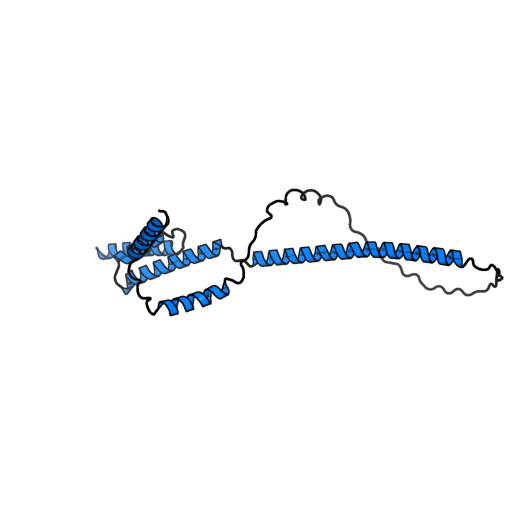8 C C . THR A 1 94 ? 52.602 14.979 -71.645 1.00 53.22 94 THR A C 1
ATOM 720 O O . THR A 1 94 ? 52.872 13.776 -71.694 1.00 53.22 94 THR A O 1
ATOM 723 N N . PRO A 1 95 ? 52.014 15.554 -70.585 1.00 50.59 95 PRO A N 1
ATOM 724 C CA . PRO A 1 95 ? 51.634 14.791 -69.418 1.00 50.59 95 PRO A CA 1
ATOM 725 C C . PRO A 1 95 ? 50.576 13.787 -69.845 1.00 50.59 95 PRO A C 1
ATOM 727 O O . PRO A 1 95 ? 49.647 14.116 -70.592 1.00 50.59 95 PRO A O 1
ATOM 730 N N . ASP A 1 96 ? 50.712 12.564 -69.354 1.00 59.12 96 ASP A N 1
ATOM 731 C CA . ASP A 1 96 ? 49.714 11.511 -69.472 1.00 59.12 96 ASP A CA 1
ATOM 732 C C . ASP A 1 96 ? 48.520 11.867 -68.559 1.00 59.12 96 ASP A C 1
ATOM 734 O O . ASP A 1 96 ? 48.192 11.192 -67.589 1.00 59.12 96 ASP A O 1
ATOM 738 N N . THR A 1 97 ? 47.884 13.009 -68.844 1.00 64.00 97 THR A N 1
ATOM 739 C CA . THR A 1 97 ? 46.762 13.628 -68.115 1.00 64.00 97 THR A CA 1
ATOM 740 C C . THR A 1 97 ? 45.628 12.643 -67.871 1.00 64.00 97 THR A C 1
ATOM 742 O O . THR A 1 97 ? 44.928 12.718 -66.867 1.00 64.00 97 THR A O 1
ATOM 745 N N . LYS A 1 98 ? 45.475 11.661 -68.764 1.00 68.19 98 LYS A N 1
ATOM 746 C CA . LYS A 1 98 ? 44.528 10.556 -68.618 1.00 68.19 98 LYS A CA 1
ATOM 747 C C . LYS A 1 98 ? 44.864 9.627 -67.449 1.00 68.19 98 LYS A C 1
ATOM 749 O O . LYS A 1 98 ? 43.941 9.184 -66.771 1.00 68.19 98 LYS A O 1
ATOM 754 N N . ALA A 1 99 ? 46.140 9.334 -67.201 1.00 76.56 99 ALA A N 1
ATOM 755 C CA . ALA A 1 99 ? 46.570 8.475 -66.100 1.00 76.56 99 ALA A CA 1
ATOM 756 C C . ALA A 1 99 ? 46.386 9.165 -64.739 1.00 76.56 99 ALA A C 1
ATOM 758 O O . ALA A 1 99 ? 45.924 8.539 -63.787 1.00 76.56 99 ALA A O 1
ATOM 759 N N . GLU A 1 100 ? 46.665 10.466 -64.664 1.00 76.69 10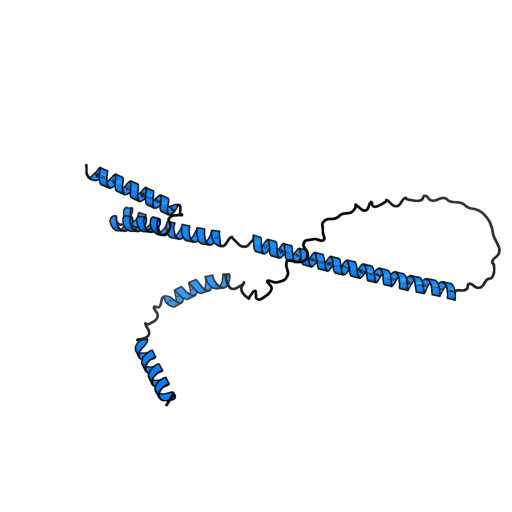0 GLU A N 1
ATOM 760 C CA . GLU A 1 100 ? 46.473 11.269 -63.450 1.00 76.69 100 GLU A CA 1
ATOM 761 C C . GLU A 1 100 ? 44.981 11.443 -63.108 1.00 76.69 100 GLU A C 1
ATOM 763 O O . GLU A 1 100 ? 44.567 11.209 -61.971 1.00 76.69 100 GLU A O 1
ATOM 768 N N . LEU A 1 101 ? 44.135 11.720 -64.110 1.00 77.75 101 LEU A N 1
ATOM 769 C CA . LEU A 1 101 ? 42.675 11.754 -63.948 1.00 77.75 101 LEU A CA 1
ATOM 770 C C . LEU A 1 101 ? 42.104 10.395 -63.514 1.00 77.75 101 LEU A C 1
ATOM 772 O O . LEU A 1 101 ? 41.195 10.345 -62.682 1.00 77.75 101 LEU A O 1
ATOM 776 N N . ALA A 1 102 ? 42.647 9.289 -64.033 1.00 80.69 102 ALA A N 1
ATOM 777 C CA . ALA A 1 102 ? 42.248 7.947 -63.617 1.00 80.69 102 ALA A CA 1
ATOM 778 C C . ALA A 1 102 ?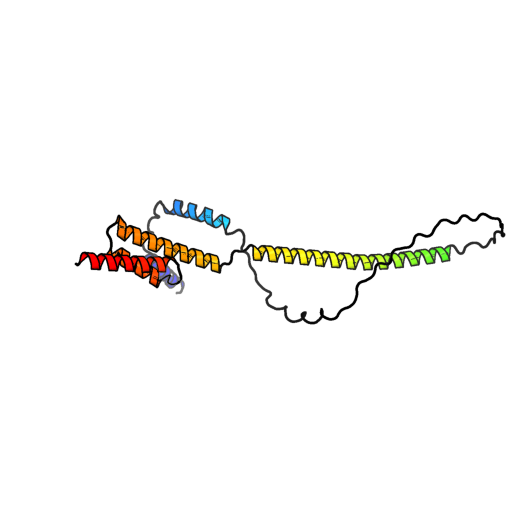 42.598 7.684 -62.141 1.00 80.69 102 ALA A C 1
ATOM 780 O O . ALA A 1 102 ? 41.749 7.192 -61.395 1.00 80.69 102 ALA A O 1
ATOM 781 N N . GLN A 1 103 ? 43.792 8.077 -61.685 1.00 85.44 103 GLN A N 1
ATOM 782 C CA . GLN A 1 103 ? 44.199 7.951 -60.279 1.00 85.44 103 GLN A CA 1
ATOM 783 C C . GLN A 1 103 ? 43.340 8.810 -59.344 1.00 85.44 103 GLN A C 1
ATOM 785 O O . GLN A 1 103 ? 42.889 8.324 -58.308 1.00 85.44 103 GLN A O 1
ATOM 790 N N . MET A 1 104 ? 43.046 10.055 -59.728 1.00 79.81 104 MET A N 1
ATOM 791 C CA . MET A 1 104 ? 42.157 10.928 -58.955 1.00 79.81 104 MET A CA 1
ATOM 792 C C . MET A 1 104 ? 40.737 10.358 -58.863 1.00 79.81 104 MET A C 1
ATOM 794 O O . MET A 1 104 ? 40.141 10.364 -57.787 1.00 79.81 104 MET A O 1
ATOM 798 N N . SER A 1 105 ? 40.203 9.811 -59.961 1.00 83.44 105 SER A N 1
ATOM 799 C CA . SER A 1 105 ? 38.877 9.178 -59.953 1.00 83.44 105 SER A CA 1
ATOM 800 C C . SER A 1 105 ? 38.820 7.963 -59.020 1.00 83.44 105 SER A C 1
ATOM 802 O O . SER A 1 105 ? 37.853 7.801 -58.277 1.00 83.44 105 SER A O 1
ATOM 804 N N . LEU A 1 106 ? 39.887 7.158 -58.984 1.00 91.00 106 LEU A N 1
ATOM 805 C CA . LEU A 1 106 ? 40.011 6.016 -58.082 1.00 91.00 106 LEU A CA 1
ATOM 806 C C . LEU A 1 106 ? 40.079 6.464 -56.614 1.00 91.00 106 LEU A C 1
ATOM 808 O O . LEU A 1 106 ? 39.404 5.884 -55.763 1.00 91.00 106 LEU A O 1
ATOM 812 N N . ALA A 1 107 ? 40.846 7.519 -56.323 1.00 89.62 107 ALA A N 1
ATOM 813 C CA . ALA A 1 107 ? 40.960 8.083 -54.981 1.00 89.62 107 ALA A CA 1
ATOM 814 C C . ALA A 1 107 ? 39.614 8.616 -54.459 1.00 89.62 107 ALA A C 1
ATOM 816 O O . ALA A 1 107 ? 39.271 8.389 -53.301 1.00 89.62 107 ALA A O 1
ATOM 817 N N . LEU A 1 108 ? 38.811 9.262 -55.314 1.00 92.38 108 LEU A N 1
ATOM 818 C CA . LEU A 1 108 ? 37.468 9.726 -54.948 1.00 92.38 108 LEU A CA 1
ATOM 819 C C . LEU A 1 108 ? 36.526 8.567 -54.610 1.00 92.38 108 LEU A C 1
ATOM 821 O O . LEU A 1 108 ? 35.794 8.649 -53.625 1.00 92.38 108 LEU A O 1
ATOM 825 N N . VAL A 1 109 ? 36.569 7.477 -55.382 1.00 93.56 109 VAL A N 1
ATOM 826 C CA . VAL A 1 109 ? 35.760 6.277 -55.108 1.00 93.56 109 VAL A CA 1
ATOM 827 C C . VAL A 1 109 ? 36.156 5.642 -53.774 1.00 93.56 109 VAL A C 1
ATOM 829 O O . VAL A 1 109 ? 35.285 5.266 -52.991 1.00 93.56 109 VAL A O 1
ATOM 832 N N . GLN A 1 110 ? 37.456 5.558 -53.480 1.00 94.06 110 GLN A N 1
ATOM 833 C CA . GLN A 1 110 ? 37.943 5.042 -52.197 1.00 94.06 110 GLN A CA 1
ATOM 834 C C . GLN A 1 110 ? 37.504 5.921 -51.024 1.00 94.06 110 GLN A C 1
ATOM 836 O O . GLN A 1 110 ? 36.983 5.406 -50.035 1.00 94.06 110 GLN A O 1
ATOM 841 N N . LEU A 1 111 ? 37.650 7.241 -51.155 1.00 94.44 111 LEU A N 1
ATOM 842 C CA . LEU A 1 111 ? 37.242 8.189 -50.122 1.00 94.44 111 LEU A CA 1
ATOM 843 C C . LEU A 1 111 ? 35.727 8.143 -49.880 1.00 94.44 111 LEU A C 1
ATOM 845 O O . LEU A 1 111 ? 35.275 8.220 -48.739 1.00 94.44 111 LEU A O 1
ATOM 849 N N . GLN A 1 112 ? 34.935 7.983 -50.942 1.00 93.56 112 GLN A N 1
ATOM 850 C CA . GLN A 1 112 ? 33.488 7.842 -50.830 1.00 93.56 112 GLN A CA 1
ATOM 851 C C . GLN A 1 112 ? 33.106 6.547 -50.104 1.00 93.56 112 GLN A C 1
ATOM 853 O O . GLN A 1 112 ? 32.275 6.585 -49.196 1.00 93.56 112 GLN A O 1
ATOM 858 N N . ALA A 1 113 ? 33.746 5.424 -50.443 1.00 94.31 113 ALA A N 1
ATOM 859 C CA . ALA A 1 113 ? 33.527 4.158 -49.752 1.00 94.31 113 ALA A CA 1
ATOM 860 C C . ALA A 1 113 ? 33.873 4.272 -48.256 1.00 94.31 113 ALA A C 1
ATOM 862 O O . ALA A 1 113 ? 33.102 3.830 -47.403 1.00 94.31 113 ALA A O 1
ATOM 863 N N . GLU A 1 114 ? 34.986 4.928 -47.917 1.00 95.56 114 GLU A N 1
ATOM 864 C CA . GLU A 1 114 ? 35.368 5.172 -46.526 1.00 95.56 114 GLU A CA 1
ATOM 865 C C . GLU A 1 114 ? 34.339 6.053 -45.799 1.00 95.56 114 GLU A C 1
ATOM 867 O O . GLU A 1 114 ? 33.871 5.690 -44.716 1.00 95.56 114 GLU A O 1
ATOM 872 N N . ALA A 1 115 ? 33.906 7.157 -46.412 1.00 93.94 115 ALA A N 1
ATOM 873 C CA . ALA A 1 115 ? 32.888 8.041 -45.847 1.00 93.94 115 ALA A CA 1
ATOM 874 C C . ALA A 1 115 ? 31.556 7.311 -45.592 1.00 93.94 115 ALA A C 1
ATOM 876 O O . ALA A 1 115 ? 30.916 7.516 -44.556 1.00 93.94 115 ALA A O 1
ATOM 877 N N . GLU A 1 116 ? 31.147 6.416 -46.493 1.00 95.62 116 GLU A N 1
ATOM 878 C CA . GLU A 1 116 ? 29.954 5.584 -46.318 1.00 95.62 116 GLU A CA 1
ATOM 879 C C . GLU A 1 116 ? 30.095 4.634 -45.121 1.00 95.62 116 GLU A C 1
ATOM 881 O O . GLU A 1 116 ? 29.167 4.528 -44.309 1.00 95.62 116 GLU A O 1
ATOM 886 N N . THR A 1 117 ? 31.264 4.007 -44.941 1.00 95.62 117 THR A N 1
ATOM 887 C CA . THR A 1 117 ? 31.512 3.152 -43.768 1.00 95.62 117 THR A CA 1
ATOM 888 C C . THR A 1 117 ? 31.466 3.939 -42.457 1.00 95.62 117 THR A C 1
ATOM 890 O O . THR A 1 117 ? 30.823 3.505 -41.497 1.00 95.62 117 THR A O 1
ATOM 893 N N . GLN A 1 118 ? 32.059 5.136 -42.417 1.00 95.00 118 GLN A N 1
ATOM 894 C CA . GLN A 1 118 ? 32.028 6.006 -41.238 1.00 95.00 118 GLN A CA 1
ATOM 895 C C . GLN A 1 118 ? 30.595 6.453 -40.915 1.00 95.00 118 GLN A C 1
ATOM 897 O O . GLN A 1 118 ? 30.173 6.450 -39.754 1.00 95.00 118 GLN A O 1
ATOM 902 N N . MET A 1 119 ? 29.801 6.765 -41.940 1.00 96.69 119 MET A N 1
ATOM 903 C CA . MET A 1 119 ? 28.396 7.136 -41.775 1.00 96.69 119 MET A CA 1
ATOM 904 C C . MET A 1 119 ? 27.549 6.010 -41.173 1.00 96.69 119 MET A C 1
ATOM 906 O O . MET A 1 119 ? 26.639 6.294 -40.386 1.00 96.69 119 MET A O 1
ATOM 910 N N . LEU A 1 120 ? 27.832 4.743 -41.490 1.00 97.50 120 LEU A N 1
ATOM 911 C CA . LEU A 1 120 ? 27.153 3.606 -40.860 1.00 97.50 120 LEU A CA 1
ATOM 912 C C . LEU A 1 120 ? 27.428 3.546 -39.354 1.00 97.50 120 LEU A C 1
ATOM 914 O O . LEU A 1 120 ? 26.484 3.397 -38.575 1.00 97.50 120 LEU A O 1
ATOM 918 N N . VAL A 1 121 ? 28.681 3.753 -38.939 1.00 97.00 121 VAL A N 1
ATOM 919 C CA . VAL A 1 121 ? 29.062 3.786 -37.517 1.00 97.00 121 VAL A CA 1
ATOM 920 C C . VAL A 1 121 ? 28.338 4.916 -36.786 1.00 97.00 121 VAL A C 1
ATOM 922 O O . VAL A 1 121 ? 27.744 4.687 -35.733 1.00 97.00 121 VAL A O 1
ATOM 925 N N . VAL A 1 122 ? 28.297 6.121 -37.363 1.00 97.62 122 VAL A N 1
ATOM 926 C CA . VAL A 1 122 ? 27.579 7.263 -36.766 1.00 97.62 122 VAL A CA 1
ATOM 927 C C . VAL A 1 122 ? 26.082 6.973 -36.632 1.00 97.62 122 VAL A C 1
ATOM 929 O O . VAL A 1 122 ? 25.476 7.279 -35.602 1.00 97.62 122 VAL A O 1
ATOM 932 N N . ARG A 1 123 ? 25.458 6.362 -37.649 1.00 97.19 123 ARG A N 1
ATOM 933 C CA . ARG A 1 123 ? 24.037 5.977 -37.592 1.00 97.19 123 ARG A CA 1
ATOM 934 C C . ARG A 1 123 ? 23.778 4.955 -36.492 1.00 97.19 123 ARG A C 1
ATOM 936 O O . ARG A 1 123 ? 22.800 5.105 -35.758 1.00 97.19 123 ARG A O 1
ATOM 943 N N . GLN A 1 124 ? 24.646 3.955 -36.370 1.00 97.25 124 GLN A N 1
ATOM 944 C CA . GLN A 1 124 ? 24.548 2.924 -35.345 1.00 97.25 124 GLN A CA 1
ATOM 945 C C . GLN A 1 124 ? 24.721 3.514 -33.942 1.00 97.25 124 GLN A C 1
ATOM 947 O O . GLN A 1 124 ? 23.892 3.252 -33.070 1.00 97.25 124 GLN A O 1
ATOM 952 N N . LEU A 1 125 ? 25.724 4.372 -33.740 1.00 97.88 125 LEU A N 1
ATOM 953 C CA . LEU A 1 125 ? 25.962 5.042 -32.462 1.00 97.88 125 LEU A CA 1
ATOM 954 C C . LEU A 1 125 ? 24.750 5.882 -32.041 1.00 97.88 125 LEU A C 1
ATOM 956 O O . LEU A 1 125 ? 24.242 5.730 -30.934 1.00 97.88 125 LEU A O 1
ATOM 960 N N . ARG A 1 126 ? 24.193 6.678 -32.961 1.00 98.06 126 ARG A N 1
ATOM 961 C CA . ARG A 1 126 ? 22.975 7.463 -32.696 1.00 98.06 126 ARG A CA 1
ATOM 962 C C . ARG A 1 126 ? 21.748 6.603 -32.406 1.00 98.06 126 ARG A C 1
ATOM 964 O O . ARG A 1 126 ? 20.811 7.070 -31.757 1.00 98.06 126 ARG A O 1
ATOM 971 N N . ALA A 1 127 ? 21.662 5.401 -32.973 1.00 97.56 127 ALA A N 1
ATOM 972 C CA . ALA A 1 127 ? 20.577 4.472 -32.666 1.00 97.56 127 ALA A CA 1
ATOM 973 C C . ALA A 1 127 ? 20.727 3.920 -31.242 1.00 97.56 127 ALA A C 1
ATOM 975 O O . ALA A 1 127 ? 19.753 3.897 -30.489 1.00 97.56 127 ALA A O 1
ATOM 976 N N . TRP A 1 128 ? 21.953 3.565 -30.857 1.00 96.31 128 TRP A N 1
ATOM 977 C CA . TRP A 1 128 ? 22.279 3.096 -29.515 1.00 96.31 128 TRP A CA 1
ATOM 978 C C . TRP A 1 128 ? 22.048 4.171 -28.442 1.00 96.31 128 TRP A C 1
ATOM 980 O O . TRP A 1 128 ? 21.391 3.892 -27.441 1.00 96.31 128 TRP A O 1
ATOM 990 N N . GLU A 1 129 ? 22.462 5.419 -28.676 1.00 97.75 129 GLU A N 1
ATOM 991 C CA . GLU A 1 129 ? 22.187 6.546 -27.766 1.00 97.75 129 GLU A CA 1
ATOM 992 C C . GLU A 1 129 ? 20.683 6.753 -27.546 1.00 97.75 129 GLU A C 1
ATOM 994 O O . GLU A 1 129 ? 20.222 6.918 -26.416 1.00 97.75 129 GLU A O 1
ATOM 999 N N . ARG A 1 130 ? 19.883 6.688 -28.620 1.00 97.25 130 ARG A N 1
ATOM 1000 C CA . ARG A 1 130 ? 18.417 6.783 -28.525 1.00 97.25 130 ARG A CA 1
ATOM 1001 C C . ARG A 1 130 ? 17.819 5.640 -27.711 1.00 97.25 130 ARG A C 1
ATOM 1003 O O . ARG A 1 130 ? 16.875 5.860 -26.954 1.00 97.25 130 ARG A O 1
ATOM 1010 N N . GLN A 1 131 ? 18.359 4.433 -27.852 1.00 96.88 131 GLN A N 1
ATOM 1011 C CA . GLN A 1 131 ? 17.934 3.289 -27.055 1.00 96.88 131 GLN A CA 1
ATOM 1012 C C . GLN A 1 131 ? 18.272 3.487 -25.573 1.00 96.88 131 GLN A C 1
ATOM 1014 O O . GLN A 1 131 ? 17.405 3.268 -24.730 1.00 96.88 131 GLN A O 1
ATOM 1019 N N . GLN A 1 132 ? 19.480 3.957 -25.253 1.00 96.88 132 GLN A N 1
ATOM 1020 C CA . GLN A 1 132 ? 19.862 4.268 -23.875 1.00 96.88 132 GLN A CA 1
ATOM 1021 C C . GLN A 1 132 ? 18.988 5.362 -23.263 1.00 96.88 132 GLN A C 1
ATOM 1023 O O . GLN A 1 132 ? 18.512 5.202 -22.143 1.00 96.88 132 GLN A O 1
ATOM 1028 N N . ALA A 1 133 ? 18.710 6.435 -24.008 1.00 96.81 133 ALA A N 1
ATOM 1029 C CA . ALA A 1 133 ? 17.820 7.497 -23.550 1.00 96.81 133 ALA A CA 1
ATOM 1030 C C . ALA A 1 133 ? 16.415 6.963 -23.231 1.00 96.81 133 ALA A C 1
ATOM 1032 O O . ALA A 1 133 ? 15.819 7.340 -22.224 1.00 96.81 133 ALA A O 1
ATOM 1033 N N . ARG A 1 134 ? 15.902 6.037 -24.052 1.00 96.31 134 ARG A N 1
ATOM 1034 C CA . ARG A 1 134 ? 14.606 5.393 -23.816 1.00 96.31 134 ARG A CA 1
ATOM 1035 C C . ARG A 1 134 ? 14.613 4.500 -22.576 1.00 96.31 134 ARG A C 1
ATOM 1037 O O . ARG A 1 134 ? 13.630 4.498 -21.845 1.00 96.31 134 ARG A O 1
ATOM 1044 N N . LEU A 1 135 ? 15.695 3.761 -22.334 1.00 96.81 135 LEU A N 1
ATOM 1045 C CA . LEU A 1 135 ? 15.842 2.949 -21.123 1.00 96.81 135 LEU A CA 1
ATOM 1046 C C . LEU A 1 135 ? 15.902 3.827 -19.872 1.00 96.81 135 LEU A C 1
ATOM 1048 O O . LEU A 1 135 ? 15.148 3.586 -18.939 1.00 96.81 135 LEU A O 1
ATOM 1052 N N . ALA A 1 136 ? 16.708 4.889 -19.894 1.00 95.94 136 ALA A N 1
ATOM 1053 C CA . ALA A 1 136 ? 16.808 5.830 -18.782 1.00 95.94 136 ALA A CA 1
ATOM 1054 C C . ALA A 1 136 ? 15.463 6.513 -18.477 1.00 95.94 136 ALA A C 1
ATOM 1056 O O . ALA A 1 136 ? 15.121 6.741 -17.318 1.00 95.94 136 ALA A O 1
ATOM 1057 N N . GLU A 1 137 ? 14.675 6.828 -19.507 1.00 95.75 137 GLU A N 1
ATOM 1058 C CA . GLU A 1 137 ? 13.330 7.376 -19.332 1.00 95.75 137 GLU A CA 1
ATOM 1059 C C . GLU A 1 137 ? 12.373 6.358 -18.695 1.00 95.75 137 GLU A C 1
ATOM 1061 O O . GLU A 1 137 ? 11.647 6.696 -17.764 1.00 95.75 137 GLU A O 1
ATOM 1066 N N . LEU A 1 138 ? 12.407 5.096 -19.130 1.00 94.44 138 LEU A N 1
ATOM 1067 C CA . LEU A 1 138 ? 11.611 4.032 -18.512 1.00 94.44 138 LEU A CA 1
ATOM 1068 C C . LEU A 1 138 ? 12.022 3.781 -17.056 1.00 94.44 138 LEU A C 1
ATOM 1070 O O . LEU A 1 138 ? 11.155 3.632 -16.200 1.00 94.44 138 LEU A O 1
ATOM 1074 N N . GLU A 1 139 ? 13.320 3.784 -16.753 1.00 92.44 139 GLU A N 1
ATOM 1075 C CA . GLU A 1 139 ? 13.829 3.669 -15.383 1.00 92.44 139 GLU A CA 1
ATOM 1076 C C . GLU A 1 139 ? 13.331 4.816 -14.501 1.00 92.44 139 GLU A C 1
ATOM 1078 O O . GLU A 1 139 ? 12.883 4.580 -13.380 1.00 92.44 139 GLU A O 1
ATOM 1083 N N . ARG A 1 140 ? 13.327 6.052 -15.017 1.00 91.94 140 ARG A N 1
ATOM 1084 C CA . ARG A 1 140 ? 12.751 7.207 -14.310 1.00 91.94 140 ARG A CA 1
ATOM 1085 C C . ARG A 1 140 ? 11.253 7.059 -14.086 1.00 91.94 140 ARG A C 1
ATOM 1087 O O . ARG A 1 140 ? 10.782 7.359 -12.994 1.00 91.94 140 ARG A O 1
ATOM 1094 N N . GLN A 1 141 ? 10.508 6.602 -15.090 1.00 89.06 141 GLN A N 1
ATOM 1095 C CA . GLN A 1 141 ? 9.067 6.383 -14.964 1.00 89.06 141 GLN A CA 1
ATOM 1096 C C . GLN A 1 141 ? 8.758 5.307 -13.926 1.00 89.06 141 GLN A C 1
ATOM 1098 O O . GLN A 1 141 ? 7.886 5.510 -13.088 1.00 89.06 141 GLN A O 1
ATOM 1103 N N . LEU A 1 142 ? 9.506 4.202 -13.927 1.00 86.38 142 LEU A N 1
ATOM 1104 C CA . LEU A 1 142 ? 9.366 3.143 -12.930 1.00 86.38 142 LEU A CA 1
ATOM 1105 C C . LEU A 1 142 ? 9.733 3.633 -11.526 1.00 86.38 142 LEU A C 1
ATOM 1107 O O . LEU A 1 142 ? 9.000 3.353 -10.583 1.00 86.38 142 LEU A O 1
ATOM 1111 N N . ALA A 1 143 ? 10.808 4.413 -11.387 1.00 85.38 143 ALA A N 1
ATOM 1112 C CA . ALA A 1 143 ? 11.199 5.014 -10.113 1.00 85.38 143 ALA A CA 1
ATOM 1113 C C . ALA A 1 143 ? 10.185 6.054 -9.598 1.00 85.38 143 ALA A C 1
ATOM 1115 O O . ALA A 1 143 ? 10.119 6.307 -8.397 1.00 85.38 143 ALA A O 1
ATOM 1116 N N . ALA A 1 144 ? 9.396 6.661 -10.489 1.00 85.62 144 ALA A N 1
ATOM 1117 C CA . ALA A 1 144 ? 8.353 7.616 -10.130 1.00 85.62 144 ALA A CA 1
ATOM 1118 C C . ALA A 1 144 ? 7.047 6.951 -9.662 1.00 85.62 144 ALA A C 1
ATOM 1120 O O . ALA A 1 144 ? 6.214 7.628 -9.055 1.00 85.62 144 ALA A O 1
ATOM 1121 N N . ILE A 1 145 ? 6.840 5.657 -9.938 1.00 83.69 145 ILE A N 1
ATOM 1122 C CA . ILE A 1 145 ? 5.656 4.927 -9.475 1.00 83.69 145 ILE A CA 1
ATOM 1123 C C . ILE A 1 145 ? 5.805 4.676 -7.966 1.00 83.69 145 ILE A C 1
ATOM 1125 O O . ILE A 1 145 ? 6.756 4.010 -7.555 1.00 83.69 145 ILE A O 1
ATOM 1129 N N . PRO A 1 146 ? 4.882 5.179 -7.121 1.00 79.88 146 PRO A N 1
ATOM 1130 C CA . PRO A 1 146 ? 4.893 4.872 -5.696 1.00 79.88 146 PRO A CA 1
ATOM 1131 C C . PRO A 1 146 ? 4.790 3.364 -5.471 1.00 79.88 146 PRO A C 1
ATOM 1133 O O . PRO A 1 146 ? 4.022 2.700 -6.170 1.00 79.88 146 PRO A O 1
ATOM 1136 N N . ASP A 1 147 ? 5.511 2.836 -4.478 1.00 88.31 147 ASP A N 1
ATOM 1137 C CA . ASP A 1 147 ? 5.427 1.416 -4.135 1.00 88.31 147 ASP A CA 1
ATOM 1138 C C . ASP A 1 147 ? 3.960 1.053 -3.818 1.00 88.31 147 ASP A C 1
ATOM 1140 O O . ASP A 1 147 ? 3.385 1.578 -2.854 1.00 88.31 147 ASP A O 1
ATOM 1144 N N . PRO A 1 148 ? 3.317 0.180 -4.619 1.00 87.81 148 PRO A N 1
ATOM 1145 C CA . PRO A 1 148 ? 1.921 -0.181 -4.410 1.00 87.81 148 PRO A CA 1
ATOM 1146 C C . PRO A 1 148 ? 1.690 -0.808 -3.031 1.00 87.81 148 PRO A C 1
ATOM 1148 O O . PRO A 1 148 ? 0.602 -0.658 -2.470 1.00 87.81 148 PRO A O 1
ATOM 1151 N N . LEU A 1 149 ? 2.697 -1.472 -2.452 1.00 92.69 149 LEU A N 1
ATOM 1152 C CA . LEU A 1 149 ? 2.593 -2.035 -1.109 1.00 92.69 149 LEU A CA 1
ATOM 1153 C C . LEU A 1 149 ? 2.520 -0.942 -0.042 1.00 92.69 149 LEU A C 1
ATOM 1155 O O . LEU A 1 149 ? 1.749 -1.081 0.909 1.00 92.69 149 LEU A O 1
ATOM 1159 N N . GLU A 1 150 ? 3.254 0.157 -0.208 1.00 91.88 150 GLU A N 1
ATOM 1160 C CA . GLU A 1 150 ? 3.172 1.307 0.696 1.00 91.88 150 GLU A CA 1
ATOM 1161 C C . GLU A 1 150 ? 1.810 2.001 0.614 1.00 91.88 150 GLU A C 1
ATOM 1163 O O . GLU A 1 150 ? 1.239 2.371 1.641 1.00 91.88 150 GLU A O 1
ATOM 1168 N N . GLU A 1 151 ? 1.215 2.104 -0.577 1.00 92.06 151 GLU A N 1
ATOM 1169 C CA . GLU A 1 151 ? -0.135 2.663 -0.704 1.00 92.06 151 GLU A CA 1
ATOM 1170 C C . GLU A 1 151 ? -1.183 1.787 -0.002 1.00 92.06 151 GLU A C 1
ATOM 1172 O O . GLU A 1 151 ? -2.044 2.302 0.718 1.00 92.06 151 GLU A O 1
ATOM 1177 N N . VAL A 1 152 ? -1.088 0.460 -0.140 1.00 94.62 152 VAL A N 1
ATOM 1178 C CA . VAL A 1 152 ? -1.962 -0.475 0.585 1.00 94.62 152 VAL A CA 1
ATOM 1179 C C . VAL A 1 152 ? -1.761 -0.341 2.094 1.00 94.62 152 VAL A C 1
ATOM 1181 O O . VAL A 1 152 ? -2.742 -0.225 2.832 1.00 94.62 152 VAL A O 1
ATOM 1184 N N . ARG A 1 153 ? -0.509 -0.289 2.570 1.00 95.31 153 ARG A N 1
ATOM 1185 C CA . ARG A 1 153 ? -0.193 -0.073 3.993 1.00 95.31 153 ARG A CA 1
ATOM 1186 C C . ARG A 1 153 ? -0.808 1.222 4.509 1.00 95.31 153 ARG A C 1
ATOM 1188 O O . ARG A 1 153 ? -1.445 1.216 5.562 1.00 95.31 153 ARG A O 1
ATOM 1195 N N . ARG A 1 154 ? -0.700 2.312 3.747 1.00 94.69 154 ARG A N 1
ATOM 1196 C CA . ARG A 1 154 ? -1.292 3.610 4.090 1.00 94.69 154 ARG A CA 1
ATOM 1197 C C . ARG A 1 154 ? -2.813 3.538 4.213 1.00 94.69 154 ARG A C 1
ATOM 1199 O O . ARG A 1 154 ? -3.377 4.098 5.153 1.00 94.69 154 ARG A O 1
ATOM 1206 N N . GLN A 1 155 ? -3.479 2.837 3.299 1.00 96.25 155 GLN A N 1
ATOM 1207 C CA . GLN A 1 155 ? -4.933 2.660 3.347 1.00 96.25 155 GLN A CA 1
ATOM 1208 C C . GLN A 1 155 ? -5.376 1.814 4.543 1.00 96.25 155 GLN A C 1
ATOM 1210 O O . GLN A 1 155 ? -6.353 2.163 5.209 1.00 96.25 155 GLN A O 1
ATOM 1215 N N . VAL A 1 156 ? -4.640 0.747 4.861 1.00 97.88 156 VAL A N 1
ATOM 1216 C CA . VAL A 1 156 ? -4.886 -0.081 6.051 1.00 97.88 156 VAL A CA 1
ATOM 1217 C C . VAL A 1 156 ? -4.723 0.744 7.332 1.00 97.88 156 VAL A C 1
ATOM 1219 O O . VAL A 1 156 ? -5.598 0.721 8.198 1.00 97.88 156 VAL A O 1
ATOM 1222 N N . GLU A 1 157 ? -3.656 1.539 7.428 1.00 98.00 157 GLU A N 1
ATOM 1223 C CA . GLU A 1 157 ? -3.421 2.473 8.536 1.00 98.00 157 GLU A CA 1
ATOM 1224 C C . GLU A 1 157 ? -4.555 3.499 8.686 1.00 98.00 157 GLU A C 1
ATOM 1226 O O . GLU A 1 157 ? -5.043 3.739 9.792 1.00 98.00 157 GLU A O 1
ATOM 1231 N N . GLN A 1 158 ? -5.029 4.077 7.581 1.00 98.12 158 GLN A N 1
ATOM 1232 C CA . GLN A 1 158 ? -6.127 5.044 7.591 1.00 98.12 158 GLN A CA 1
ATOM 1233 C C . GLN A 1 158 ? -7.467 4.415 8.013 1.00 98.12 158 GLN A C 1
ATOM 1235 O O . GLN A 1 158 ? -8.253 5.041 8.737 1.00 98.12 158 GLN A O 1
ATOM 1240 N N . ALA A 1 159 ? -7.740 3.182 7.583 1.00 98.44 159 ALA A N 1
ATOM 1241 C CA . ALA A 1 159 ? -8.933 2.447 7.992 1.00 98.44 159 ALA A CA 1
ATOM 1242 C C . ALA A 1 159 ? -8.912 2.160 9.502 1.00 98.44 159 ALA A C 1
ATOM 1244 O O . ALA A 1 159 ? -9.887 2.453 10.201 1.00 98.44 159 ALA A O 1
ATOM 1245 N N . ALA A 1 160 ? -7.778 1.673 10.015 1.00 98.50 160 ALA A N 1
ATOM 1246 C CA . ALA A 1 160 ? -7.595 1.411 11.438 1.00 98.50 160 ALA A CA 1
ATOM 1247 C C . ALA A 1 160 ? -7.750 2.692 12.277 1.00 98.50 160 ALA A C 1
ATOM 1249 O O . ALA A 1 160 ? -8.495 2.690 13.259 1.00 98.50 160 ALA A O 1
ATOM 1250 N N . TYR A 1 161 ? -7.142 3.805 11.843 1.00 98.50 161 TYR A N 1
ATOM 1251 C CA . TYR A 1 161 ? -7.315 5.123 12.465 1.00 98.50 161 TYR A CA 1
ATOM 1252 C C . TYR A 1 161 ? -8.788 5.509 12.603 1.00 98.50 161 TYR A C 1
ATOM 1254 O O . TYR A 1 161 ? -9.249 5.862 13.688 1.00 98.50 161 TYR A O 1
ATOM 1262 N N . THR A 1 162 ? -9.538 5.423 11.503 1.00 98.56 162 THR A N 1
ATOM 1263 C CA . THR A 1 162 ? -10.943 5.847 11.456 1.00 98.56 162 THR A CA 1
ATOM 1264 C C . THR A 1 162 ? -11.794 5.048 12.444 1.00 98.56 162 THR A C 1
ATOM 1266 O O . THR A 1 162 ? -12.649 5.609 13.132 1.00 98.56 162 THR A O 1
ATOM 1269 N N . MET A 1 163 ? -11.536 3.743 12.559 1.00 98.50 163 MET A N 1
ATOM 1270 C CA . MET A 1 163 ? -12.238 2.885 13.511 1.00 98.50 163 MET A CA 1
ATOM 1271 C C . MET A 1 163 ? -11.901 3.215 14.968 1.00 98.50 163 MET A C 1
ATOM 1273 O O . MET A 1 163 ? -12.817 3.292 15.786 1.00 98.50 163 MET A O 1
ATOM 1277 N N . VAL A 1 164 ? -10.623 3.448 15.294 1.00 98.56 164 VAL A N 1
ATOM 1278 C CA . VAL A 1 164 ? -10.209 3.871 16.646 1.00 98.56 164 VAL A CA 1
ATOM 1279 C C . VAL A 1 164 ? -10.847 5.206 17.007 1.00 98.56 164 VAL A C 1
ATOM 1281 O O . VAL A 1 164 ? -11.451 5.323 18.068 1.00 98.56 164 VAL A O 1
ATOM 1284 N N . TYR A 1 165 ? -10.796 6.183 16.102 1.00 98.44 165 TYR A N 1
ATOM 1285 C CA . TYR A 1 165 ? -11.401 7.495 16.314 1.00 98.44 165 TYR A CA 1
ATOM 1286 C C . TYR A 1 165 ? -12.905 7.397 16.601 1.00 98.44 165 TYR A C 1
ATOM 1288 O O . TYR A 1 165 ? -13.422 8.031 17.521 1.00 98.44 165 TYR A O 1
ATOM 1296 N N . HIS A 1 166 ? -13.621 6.565 15.844 1.00 98.25 166 HIS A N 1
ATOM 1297 C CA . HIS A 1 166 ? -15.045 6.343 16.068 1.00 98.25 166 HIS A CA 1
ATOM 1298 C C . HIS A 1 166 ? -15.332 5.640 17.405 1.00 98.25 166 HIS A C 1
ATOM 1300 O O . HIS A 1 166 ? -16.277 6.012 18.105 1.00 98.25 166 HIS A O 1
ATOM 1306 N N . ALA A 1 167 ? -14.508 4.664 17.792 1.00 98.38 167 ALA A N 1
ATOM 1307 C CA . ALA A 1 167 ? -14.602 4.020 19.099 1.00 98.38 167 ALA A CA 1
ATOM 1308 C C . ALA A 1 167 ? -14.361 5.027 20.241 1.00 98.38 167 ALA A C 1
ATOM 1310 O O . ALA A 1 167 ? -15.142 5.072 21.193 1.00 98.38 167 ALA A O 1
ATOM 1311 N N . ASP A 1 168 ? -13.364 5.905 20.112 1.00 97.94 168 ASP A N 1
ATOM 1312 C CA . ASP A 1 168 ? -13.097 6.982 21.071 1.00 97.94 168 ASP A CA 1
ATOM 1313 C C . ASP A 1 168 ? -14.275 7.957 21.187 1.00 97.94 168 ASP A C 1
ATOM 1315 O O . ASP A 1 168 ? -14.659 8.340 22.296 1.00 97.94 168 ASP A O 1
ATOM 1319 N N . LEU A 1 169 ? -14.886 8.351 20.065 1.00 98.06 169 LEU A N 1
ATOM 1320 C CA . LEU A 1 169 ? -16.087 9.192 20.075 1.00 98.06 169 LEU A CA 1
ATOM 1321 C C . LEU A 1 169 ? -17.239 8.513 20.821 1.00 98.06 169 LEU A C 1
ATOM 1323 O O . LEU A 1 169 ? -17.875 9.140 21.672 1.00 98.06 169 LEU A O 1
ATOM 1327 N N . LYS A 1 170 ? -17.491 7.231 20.539 1.00 98.12 170 LYS A N 1
ATOM 1328 C CA . LYS A 1 170 ? -18.521 6.448 21.232 1.00 98.12 170 LYS A CA 1
ATOM 1329 C C . LYS A 1 170 ? -18.279 6.386 22.734 1.00 98.12 170 LYS A C 1
ATOM 1331 O O . LYS A 1 170 ? -19.221 6.577 23.503 1.00 98.12 170 LYS A O 1
ATOM 1336 N N . TYR A 1 171 ? -17.035 6.144 23.140 1.00 97.38 171 TYR A N 1
ATOM 1337 C CA . TYR A 1 171 ? -16.674 6.004 24.545 1.00 97.38 171 TYR A CA 1
ATOM 1338 C C . TYR A 1 171 ? -16.801 7.329 25.303 1.00 97.38 171 TYR A C 1
ATOM 1340 O O . TYR A 1 171 ? -17.437 7.381 26.354 1.00 97.38 171 TYR A O 1
ATOM 1348 N N . ASN A 1 172 ? -16.218 8.400 24.757 1.00 95.25 172 ASN A N 1
ATOM 1349 C CA . ASN A 1 172 ? -16.055 9.667 25.469 1.00 95.25 172 ASN A CA 1
ATOM 1350 C C . ASN A 1 172 ? -17.247 10.615 25.311 1.00 95.25 172 ASN A C 1
ATOM 1352 O O . ASN A 1 172 ? -17.562 11.348 26.242 1.00 95.25 172 ASN A O 1
ATOM 1356 N N . LYS A 1 173 ? -17.894 10.638 24.137 1.00 96.06 173 LYS A N 1
ATOM 1357 C CA . LYS A 1 173 ? -18.945 11.625 23.828 1.00 96.06 173 LYS A CA 1
ATOM 1358 C C . LYS A 1 173 ? -20.350 11.047 23.867 1.00 96.06 173 LYS A C 1
ATOM 1360 O O . LYS A 1 173 ? -21.270 11.731 24.291 1.00 96.06 173 LYS A O 1
ATOM 1365 N N . LEU A 1 174 ? -20.523 9.807 23.411 1.00 96.00 174 LEU A N 1
ATOM 1366 C CA . LEU A 1 174 ? -21.852 9.190 23.296 1.00 96.00 174 LEU A CA 1
ATOM 1367 C C . LE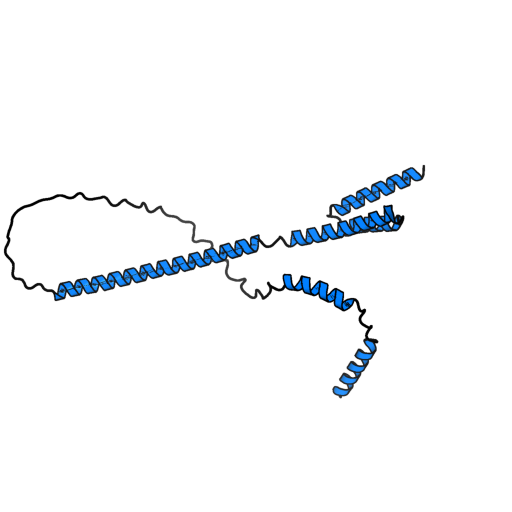U A 1 174 ? -22.208 8.303 24.496 1.00 96.00 174 LEU A C 1
ATOM 1369 O O . LEU A 1 174 ? -23.310 7.770 24.549 1.00 96.00 174 LEU A O 1
ATOM 1373 N N . ASN A 1 175 ? -21.276 8.120 25.440 1.00 95.00 175 ASN A N 1
ATOM 1374 C CA . ASN A 1 175 ? -21.404 7.221 26.590 1.00 95.00 175 ASN A CA 1
ATOM 1375 C C . ASN A 1 175 ? -21.750 5.759 26.207 1.00 95.00 175 ASN A C 1
ATOM 1377 O O . ASN A 1 175 ? -22.223 4.979 27.030 1.00 95.00 175 ASN A O 1
ATOM 1381 N N . LEU A 1 176 ? -21.474 5.354 24.961 1.00 97.44 176 LEU A N 1
ATOM 1382 C CA . LEU A 1 176 ? -21.705 4.004 24.437 1.00 97.44 176 LEU A CA 1
ATOM 1383 C C . LEU A 1 176 ? -20.493 3.109 24.730 1.00 97.44 176 LEU A C 1
ATOM 1385 O O . LEU A 1 176 ? -19.827 2.609 23.818 1.00 97.44 176 LEU A O 1
ATOM 1389 N N . LYS A 1 177 ? -20.178 2.940 26.019 1.00 96.88 177 LYS A N 1
ATOM 1390 C CA . LYS A 1 177 ? -18.905 2.359 26.475 1.00 96.88 177 LYS A CA 1
ATOM 1391 C C . LYS A 1 177 ? -18.685 0.923 26.002 1.00 96.88 177 LYS A C 1
ATOM 1393 O O . LYS A 1 177 ? -17.616 0.625 25.478 1.00 96.88 177 LYS A O 1
ATOM 1398 N N . ASP A 1 178 ? -19.683 0.049 26.118 1.00 96.94 178 ASP A N 1
ATOM 1399 C CA . ASP A 1 178 ? -19.516 -1.358 25.730 1.00 96.94 178 ASP A CA 1
ATOM 1400 C C . ASP A 1 178 ? -19.391 -1.528 24.205 1.00 96.94 178 ASP A C 1
ATOM 1402 O O . ASP A 1 178 ? -18.563 -2.310 23.737 1.00 96.94 178 ASP A O 1
ATOM 1406 N N . SER A 1 179 ? -20.123 -0.729 23.414 1.00 97.56 179 SER A N 1
ATOM 1407 C CA . SER A 1 179 ? -19.959 -0.715 21.950 1.00 97.56 179 SER A CA 1
ATOM 1408 C C . SER A 1 179 ? -18.572 -0.212 21.543 1.00 97.56 179 SER A C 1
ATOM 1410 O O . SER A 1 179 ? -17.955 -0.785 20.649 1.00 97.56 179 SER A O 1
ATOM 1412 N N . ALA A 1 180 ? -18.054 0.821 22.213 1.00 98.25 180 ALA A N 1
ATOM 1413 C CA . ALA A 1 180 ? -16.701 1.306 21.966 1.00 98.25 180 ALA A CA 1
ATOM 1414 C C . ALA A 1 180 ? -15.635 0.247 22.289 1.00 98.25 180 ALA A C 1
ATOM 1416 O O . ALA A 1 180 ? -14.711 0.054 21.503 1.00 98.25 180 ALA A O 1
ATOM 1417 N N . ILE A 1 181 ? -15.785 -0.485 23.401 1.00 98.31 181 ILE A N 1
ATOM 1418 C CA . ILE A 1 181 ? -14.891 -1.596 23.768 1.00 98.31 181 ILE A CA 1
ATOM 1419 C C . ILE A 1 181 ? -14.864 -2.661 22.663 1.00 98.31 181 ILE A C 1
ATOM 1421 O O . ILE A 1 181 ? -13.784 -3.100 22.265 1.00 98.31 181 ILE A O 1
ATOM 1425 N N . GLN A 1 182 ? -16.028 -3.045 22.130 1.00 98.50 182 GLN A N 1
ATOM 1426 C CA . GLN A 1 182 ? -16.112 -3.993 21.014 1.00 98.50 182 GLN A CA 1
ATOM 1427 C C . GLN A 1 182 ? -15.437 -3.458 19.745 1.00 98.50 182 GLN A C 1
ATOM 1429 O O . GLN A 1 182 ? -14.749 -4.207 19.048 1.00 98.50 182 GLN A O 1
ATOM 1434 N N . ASP A 1 183 ? -15.603 -2.170 19.442 1.00 98.50 183 ASP A N 1
ATOM 1435 C CA . ASP A 1 183 ? -14.974 -1.555 18.273 1.00 98.50 183 ASP A CA 1
ATOM 1436 C C . ASP A 1 183 ? -13.441 -1.512 18.414 1.00 98.50 183 ASP A C 1
ATOM 1438 O O . ASP A 1 183 ? -12.745 -1.892 17.470 1.00 98.50 183 ASP A O 1
ATOM 1442 N N . PHE A 1 184 ? -12.894 -1.178 19.592 1.00 98.62 184 PHE A N 1
ATOM 1443 C CA . PHE A 1 184 ? -11.449 -1.275 19.850 1.00 98.62 184 PHE A CA 1
ATOM 1444 C C . PHE A 1 184 ? -10.926 -2.707 19.682 1.00 98.62 184 PHE A C 1
ATOM 1446 O O . PHE A 1 184 ? -9.906 -2.921 19.026 1.00 98.62 184 PHE A O 1
ATOM 1453 N N . GLN A 1 185 ? -11.636 -3.707 20.215 1.00 98.62 185 GLN A N 1
ATOM 1454 C CA . GLN A 1 185 ? -11.276 -5.118 20.028 1.00 98.62 185 GLN A CA 1
ATOM 1455 C C . GLN A 1 185 ? -11.275 -5.516 18.548 1.00 98.62 185 GLN A C 1
ATOM 1457 O O . GLN A 1 185 ? -10.397 -6.258 18.100 1.00 98.62 185 GLN A O 1
ATOM 1462 N N . ARG A 1 186 ? -12.230 -4.999 17.765 1.00 98.50 186 ARG A N 1
ATOM 1463 C CA . ARG A 1 186 ? -12.301 -5.254 16.325 1.00 98.50 186 ARG A CA 1
ATOM 1464 C C . ARG A 1 186 ? -11.099 -4.668 15.585 1.00 98.50 186 ARG A C 1
ATOM 1466 O O . ARG A 1 186 ? -10.571 -5.353 14.716 1.00 98.50 186 ARG A O 1
ATOM 1473 N N . VAL A 1 187 ? -10.629 -3.469 15.945 1.00 98.56 187 VAL A N 1
ATOM 1474 C CA . VAL A 1 187 ? -9.402 -2.888 15.361 1.00 98.56 187 VAL A CA 1
ATOM 1475 C C . VAL A 1 187 ? -8.203 -3.801 15.597 1.00 98.56 187 VAL A C 1
ATOM 1477 O O . VAL A 1 187 ? -7.477 -4.102 14.656 1.00 98.56 187 VAL A O 1
ATOM 1480 N N . ILE A 1 188 ? -8.029 -4.293 16.826 1.00 98.50 188 ILE A N 1
ATOM 1481 C CA . ILE A 1 188 ? -6.911 -5.182 17.177 1.00 98.50 188 ILE A CA 1
ATOM 1482 C C . ILE A 1 188 ? -6.963 -6.475 16.359 1.00 98.50 188 ILE A C 1
ATOM 1484 O O . ILE A 1 188 ? -5.933 -6.957 15.898 1.00 98.50 188 ILE A O 1
ATOM 1488 N N . LYS A 1 189 ? -8.165 -7.025 16.153 1.00 98.38 189 LYS A N 1
ATOM 1489 C CA . LYS A 1 189 ? -8.359 -8.259 15.387 1.00 98.38 189 LYS A CA 1
ATOM 1490 C C . LYS A 1 189 ? -8.140 -8.068 13.883 1.00 98.38 189 LYS A C 1
ATOM 1492 O O . LYS A 1 189 ? -7.547 -8.936 13.253 1.00 98.38 189 LYS A O 1
ATOM 1497 N N . LEU A 1 190 ? -8.663 -6.987 13.303 1.00 98.12 190 LEU A N 1
ATOM 1498 C CA . LEU A 1 190 ? -8.627 -6.756 11.853 1.00 98.12 190 LEU A CA 1
ATOM 1499 C C . LEU A 1 190 ? -7.303 -6.157 11.377 1.00 98.12 190 LEU A C 1
ATOM 1501 O O . LEU A 1 190 ? -6.872 -6.445 10.265 1.00 98.12 190 LEU A O 1
ATOM 1505 N N . TYR A 1 191 ? -6.660 -5.340 12.209 1.00 97.94 191 TYR A N 1
ATOM 1506 C CA . TYR A 1 191 ? -5.478 -4.567 11.835 1.00 97.94 191 TYR A CA 1
ATOM 1507 C C . TYR A 1 191 ? -4.321 -4.745 12.828 1.00 97.94 191 TYR A C 1
ATOM 1509 O O . TYR A 1 191 ? -3.749 -3.747 13.274 1.00 97.94 191 TYR A O 1
ATOM 1517 N N . PRO A 1 192 ? -3.939 -5.991 13.174 1.00 97.94 192 PRO A N 1
ATOM 1518 C CA . PRO A 1 192 ? -3.022 -6.271 14.282 1.00 97.94 192 PRO A CA 1
ATOM 1519 C C . PRO A 1 192 ? -1.626 -5.658 14.112 1.00 97.94 192 PRO A C 1
ATOM 1521 O O . PRO A 1 192 ? -0.945 -5.421 15.100 1.00 97.94 192 PRO A O 1
ATOM 1524 N N . GLN A 1 193 ? -1.201 -5.396 12.874 1.00 96.25 193 GLN A N 1
ATOM 1525 C CA . GLN A 1 193 ? 0.123 -4.849 12.555 1.00 96.25 193 GLN A CA 1
ATOM 1526 C C . GLN A 1 193 ? 0.150 -3.314 12.466 1.00 96.25 193 GLN A C 1
ATOM 1528 O O . GLN A 1 193 ? 1.188 -2.740 12.153 1.00 96.25 193 GLN A O 1
ATOM 1533 N N . THR A 1 194 ? -0.977 -2.638 12.709 1.00 98.00 194 THR A N 1
ATOM 1534 C CA . THR A 1 194 ? -1.044 -1.169 12.653 1.00 98.00 194 THR A CA 1
ATOM 1535 C C . THR A 1 194 ? -0.698 -0.542 13.994 1.00 98.00 194 THR A C 1
ATOM 1537 O O . THR A 1 194 ? -0.995 -1.098 15.055 1.00 98.00 194 THR A O 1
ATOM 1540 N N . ARG A 1 195 ? -0.177 0.689 13.975 1.00 97.81 195 ARG A N 1
ATOM 1541 C CA . ARG A 1 195 ? 0.029 1.460 15.220 1.00 97.81 195 ARG A CA 1
ATOM 1542 C C . ARG A 1 195 ? -1.285 1.710 15.967 1.00 97.81 195 ARG A C 1
ATOM 1544 O O . ARG A 1 195 ? -1.304 1.821 17.189 1.00 97.81 195 ARG A O 1
ATOM 1551 N N . TRP A 1 196 ? -2.403 1.768 15.244 1.00 98.19 196 TRP A N 1
ATOM 1552 C CA . TRP A 1 196 ? -3.729 2.001 15.815 1.00 98.19 196 TRP A CA 1
ATOM 1553 C C . TRP A 1 196 ? -4.267 0.799 16.588 1.00 98.19 196 TRP A C 1
ATOM 1555 O O . TRP A 1 196 ? -4.991 0.994 17.563 1.00 98.19 196 TRP A O 1
ATOM 1565 N N . ALA A 1 197 ? -3.870 -0.428 16.237 1.00 98.50 197 ALA A N 1
ATOM 1566 C CA . ALA A 1 197 ? -4.146 -1.586 17.083 1.00 98.50 197 ALA A CA 1
ATOM 1567 C C . ALA A 1 197 ? -3.451 -1.463 18.444 1.00 98.50 197 ALA A C 1
ATOM 1569 O O . ALA A 1 197 ? -4.078 -1.744 19.465 1.00 98.50 197 ALA A O 1
ATOM 1570 N N . GLN A 1 198 ? -2.213 -0.957 18.487 1.00 98.31 198 GLN A N 1
ATOM 1571 C CA . GLN A 1 198 ? -1.528 -0.693 19.755 1.00 98.31 198 GLN A CA 1
ATOM 1572 C C . GLN A 1 198 ? -2.250 0.381 20.578 1.00 98.31 198 GLN A C 1
ATOM 1574 O O . GLN A 1 198 ? -2.464 0.211 21.778 1.00 98.31 198 GLN A O 1
ATOM 1579 N N . VAL A 1 199 ? -2.691 1.467 19.935 1.00 98.25 199 VAL A N 1
ATOM 1580 C CA . VAL A 1 199 ? -3.495 2.507 20.600 1.00 98.25 199 VAL A CA 1
ATOM 1581 C C . VAL A 1 199 ? -4.782 1.911 21.179 1.00 98.25 199 VAL A C 1
ATOM 1583 O O . VAL A 1 199 ? -5.102 2.161 22.340 1.00 98.25 199 VAL A O 1
ATOM 1586 N N . ALA A 1 200 ? -5.487 1.071 20.418 1.00 98.50 200 ALA A N 1
ATOM 1587 C CA . ALA A 1 200 ? -6.690 0.389 20.886 1.00 98.50 200 ALA A CA 1
ATOM 1588 C C . ALA A 1 200 ? -6.411 -0.541 22.084 1.00 98.50 200 ALA A C 1
ATOM 1590 O O . ALA A 1 200 ? -7.195 -0.565 23.034 1.00 98.50 200 ALA A O 1
ATOM 1591 N N . GLN A 1 201 ? -5.288 -1.270 22.091 1.00 98.50 201 GLN A N 1
ATOM 1592 C CA . GLN A 1 201 ? -4.879 -2.102 23.234 1.00 98.50 201 GLN A CA 1
ATOM 1593 C C . GLN A 1 201 ? -4.635 -1.266 24.494 1.00 98.50 201 GLN A C 1
ATOM 1595 O O . GLN A 1 201 ? -5.114 -1.618 25.578 1.00 98.50 201 GLN A O 1
ATOM 1600 N N . ASN A 1 202 ? -3.931 -0.142 24.350 1.00 98.25 202 ASN A N 1
ATOM 1601 C CA . ASN A 1 202 ? -3.659 0.772 25.456 1.00 98.25 202 ASN A CA 1
ATOM 1602 C C . ASN A 1 202 ? -4.973 1.339 26.013 1.00 98.25 202 ASN A C 1
ATOM 1604 O O . ASN A 1 202 ? -5.218 1.252 27.215 1.00 98.25 202 ASN A O 1
ATOM 1608 N N . LYS A 1 203 ? -5.877 1.794 25.136 1.00 97.56 203 LYS A N 1
ATOM 1609 C CA . LYS A 1 203 ? -7.211 2.287 25.514 1.00 97.56 203 LYS A CA 1
ATOM 1610 C C . LYS A 1 203 ? -8.027 1.245 26.274 1.00 97.56 203 LYS A C 1
ATOM 1612 O O . LYS A 1 203 ? -8.591 1.546 27.321 1.00 97.56 203 LYS A O 1
ATOM 1617 N N . LEU A 1 204 ? -8.062 -0.002 25.807 1.00 97.81 204 LEU A N 1
ATOM 1618 C CA . LEU A 1 204 ? -8.760 -1.080 26.517 1.00 97.81 204 LEU A CA 1
ATOM 1619 C C . LEU A 1 204 ? -8.164 -1.359 27.903 1.00 97.81 204 LEU A C 1
ATOM 1621 O O . LEU A 1 204 ? -8.901 -1.698 28.834 1.00 97.81 204 LEU A O 1
ATOM 1625 N N . SER A 1 205 ? -6.848 -1.213 28.045 1.00 97.25 205 SER A N 1
ATOM 1626 C CA . SER A 1 205 ? -6.152 -1.379 29.322 1.00 97.25 205 SER A CA 1
ATOM 1627 C C . SER A 1 205 ? -6.499 -0.249 30.298 1.00 97.25 205 SER A C 1
ATOM 1629 O O . SER A 1 205 ? -6.857 -0.535 31.441 1.00 97.25 205 SER A O 1
ATOM 1631 N N . GLU A 1 206 ? -6.508 1.006 29.833 1.00 95.56 206 GLU A N 1
ATOM 1632 C CA . GLU A 1 206 ? -6.965 2.182 30.598 1.00 95.56 206 GLU A CA 1
ATOM 1633 C C . GLU A 1 206 ? -8.408 2.002 31.091 1.00 95.56 206 GLU A C 1
ATOM 1635 O O . GLU A 1 206 ? -8.703 2.161 32.276 1.00 95.56 206 GLU A O 1
ATOM 1640 N N . ILE A 1 207 ? -9.316 1.594 30.197 1.00 95.12 207 ILE A N 1
ATOM 1641 C CA . ILE A 1 207 ? -10.729 1.363 30.527 1.00 95.12 207 ILE A CA 1
ATOM 1642 C C . ILE A 1 207 ? -10.869 0.288 31.611 1.00 95.12 207 ILE A C 1
ATOM 1644 O O . ILE A 1 207 ? -11.646 0.447 32.557 1.00 95.12 207 ILE A O 1
ATOM 1648 N N . ARG A 1 208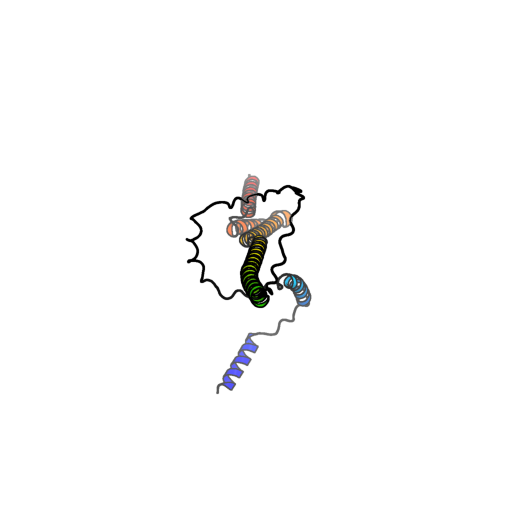 ? -10.111 -0.809 31.496 1.00 94.56 208 ARG A N 1
ATOM 1649 C CA . ARG A 1 208 ? -10.134 -1.905 32.472 1.00 94.56 208 ARG A CA 1
ATOM 1650 C C . ARG A 1 208 ? -9.632 -1.453 33.841 1.00 94.56 208 ARG A C 1
ATOM 1652 O O . ARG A 1 208 ? -10.223 -1.846 34.845 1.00 94.56 208 ARG A O 1
ATOM 1659 N N . TYR A 1 209 ? -8.568 -0.655 33.882 1.00 94.38 209 TYR A N 1
ATOM 1660 C CA . TYR A 1 209 ? -8.032 -0.103 35.124 1.00 94.38 209 TYR A CA 1
ATOM 1661 C C . TYR A 1 209 ? -9.053 0.818 35.806 1.00 94.38 209 TYR A C 1
ATOM 1663 O O . TYR A 1 209 ? -9.400 0.597 36.965 1.00 94.38 209 TYR A O 1
ATOM 1671 N N . ASN A 1 210 ? -9.636 1.754 35.054 1.00 90.50 210 ASN A N 1
ATOM 1672 C CA . ASN A 1 210 ? -10.629 2.696 35.574 1.00 90.50 210 ASN A CA 1
ATOM 1673 C C . ASN A 1 210 ? -11.894 1.993 36.091 1.00 90.50 210 ASN A C 1
ATOM 1675 O O . ASN A 1 210 ? -12.446 2.389 37.114 1.00 90.50 210 ASN A O 1
ATOM 1679 N N . ARG A 1 211 ? -12.344 0.919 35.426 1.00 88.44 211 ARG A N 1
ATOM 1680 C CA . ARG A 1 211 ? -13.497 0.130 35.892 1.00 88.44 211 ARG A CA 1
ATOM 1681 C C . ARG A 1 211 ? -13.198 -0.606 37.203 1.00 88.44 211 ARG A C 1
ATOM 1683 O O . ARG A 1 211 ? -14.092 -0.708 38.029 1.00 88.44 211 ARG A O 1
ATOM 1690 N N . LYS A 1 212 ? -11.973 -1.105 37.407 1.00 85.88 212 LYS A N 1
ATOM 1691 C CA . LYS A 1 212 ? -11.574 -1.738 38.678 1.00 85.88 212 LYS A CA 1
ATOM 1692 C C . LYS A 1 212 ? -11.467 -0.724 39.817 1.00 85.88 212 LYS A C 1
ATOM 1694 O O . LYS A 1 212 ? -11.921 -1.022 40.910 1.00 85.88 212 LYS A O 1
ATOM 1699 N N . GLY A 1 213 ? -10.910 0.459 39.550 1.00 80.88 213 GLY A N 1
ATOM 1700 C CA . GLY A 1 213 ? -10.818 1.535 40.542 1.00 80.88 213 GLY A CA 1
ATOM 1701 C C . GLY A 1 213 ? -12.177 2.097 40.968 1.00 80.88 213 GLY A C 1
ATOM 1702 O O . GLY A 1 213 ? -12.310 2.544 42.093 1.00 80.88 213 GLY A O 1
ATOM 1703 N N . ALA A 1 214 ? -13.195 2.032 40.104 1.00 71.62 214 ALA A N 1
ATOM 1704 C CA . ALA A 1 214 ? -14.559 2.461 40.426 1.00 71.62 214 ALA A CA 1
ATOM 1705 C C . ALA A 1 214 ? -15.379 1.438 41.244 1.00 71.62 214 ALA A C 1
ATOM 1707 O O . ALA A 1 214 ? -16.522 1.725 41.588 1.00 71.62 214 ALA A O 1
ATOM 1708 N N . LEU A 1 215 ? -14.846 0.234 41.485 1.00 65.81 215 LEU A N 1
ATOM 1709 C CA . LEU A 1 215 ? -15.514 -0.843 42.232 1.00 65.81 215 LEU A CA 1
ATOM 1710 C C . LEU A 1 215 ? -14.962 -1.022 43.660 1.00 65.81 215 LEU A C 1
ATOM 1712 O O . LEU A 1 215 ? -15.402 -1.936 44.356 1.00 65.81 215 LEU A O 1
ATOM 1716 N N . LEU A 1 216 ? -13.998 -0.191 44.064 1.00 53.84 216 LEU A N 1
ATOM 1717 C CA . LEU A 1 216 ? -13.425 -0.113 45.412 1.00 53.84 216 LEU A CA 1
ATOM 1718 C C . LEU A 1 216 ? -13.930 1.155 46.103 1.00 53.84 216 LEU A C 1
ATOM 1720 O O . LEU A 1 216 ? -14.142 1.085 47.331 1.00 53.84 216 LEU A O 1
#

Sequence (216 aa):
MVEDDLKQLLIQTDRAAGPAVAPRADLASRIRHLDRRRRRITMISEPIALAAGLMLAMGIFFWTGKKPISIAKPQAVPPELVQNTGIPEVPTTTPDTKAELAQMSLALVQLQAEAETQMLVVRQLRAWERQQARLAELERQLAAIPDPLEEVRRQVEQAAYTMVYHADLKYNKLNLKDSAIQDFQRVIKLYPQTRWAQVAQNKLSEIRYNRKGALL

=== Feature glossary ===
The record interleaves many kinds of information about one protein. Here is each kind framed as the question it answers.

Q: What does the local fold look like, residue by residue?
A: A 3Di character summarizes, for each residue, the relative orientation of the Cα frame of its nearest spatial neighbor. Because it encodes fold topology rather than chemistry, 3Di alignments detect remote structural similarity that sequence alignment misses.

Q: Which residues are in helices, strands, or loops?
A: Secondary structure is the local, repeating backbone conformation. DSSP classifies it into eight states by reading the hydrogen-bond network: three helix types (H, G, I), two β types (E, B), two non-regular types (T, S), and unstructured coil (-).

Q: How big and how compact is the whole molecule?
A: Three whole-structure scalars: the radius of gyration (RMS distance of Cα from centroid, in Å), the count of Cα–Cα contacts (pairs closer than 8 Å and separated by more than four residues in sequence — i.e. tertiary, not local, contacts), and the bounding-box dimensions. Together they distinguish compact globular folds from extended fibres or disordered chains.

Q: How confident is the AlphaFold model at each residue?
A: For AlphaFold models, the B-factor field carries pLDDT — the model's own estimate of local accuracy on a 0–100 scale. Regions with pLDDT<50 should be treated as essentially unmodeled; they often correspond to intrinsically disordered segments.

Q: What family and function is it annotated with?
A: Functional annotations link the protein to curated databases. InterPro entries identify conserved domains and families by matching the sequence against member-database signatures (Pfam, PROSITE, CDD, …). Gene Ontology (GO) terms describe molecular function, biological process, and cellular component in a controlled vocabulary. CATH places the structure in a hierarchical fold classification (Class/Architecture/Topology/Homologous-superfamily). The organism is the source species.

Q: What known structures does this most resemble?
A: Nearest PDB neighbors are the top structural matches found by Foldseek when searching this structure against the entire Protein Data Bank. Each hit reports a TM-score (0 to 1; >0.5 almost always implies the same fold) and an E-value. These are *structural* homologs — they may share no detectable sequence similarity.

Q: Which residues are buried vs exposed?
A: Solvent-accessible surface area (SASA) is the area in Å² traced out by the centre of a 1.4 Å probe sphere (a water molecule) rolled over the protein's van der Waals surface (Shrake–Rupley / Lee–Richards construction). Buried residues have near-zero SASA; fully exposed residues can exceed 200 Å². The total SASA scales roughly with the number of surface residues.

Q: What are the backbone torsion angles?
A: φ (phi) and ψ (psi) are the two rotatable backbone dihedrals per residue: φ is the C(i-1)–N–Cα–C torsion, ψ is the N–Cα–C–N(i+1) torsion, both in degrees on (−180°, 180°]. α-helical residues cluster near (−60°, −45°); β-strand residues near (−120°, +130°). A Ramachandran plot is simply a scatter of (φ, ψ) for every residue.

Q: Are the domains correctly placed relative to each other?
A: Predicted aligned error is AlphaFold's pairwise confidence. Unlike pLDDT (per-residue), PAE is per-residue-pair and captures whether two parts of the structure are correctly placed relative to each other. Units are ångströms of expected positional error.

Q: What if only a Cα trace is available?
A: P-SEA three-state annotation labels each residue as helix, strand, or coil based purely on the geometry of the Cα trace. It serves as a fallback when the full backbone (and thus DSSP) is unavailable.

Q: What is the amino-acid chain?
A: This is the polypeptide sequence — one letter per residue, N-terminus first. Length ranges from a few dozen residues for small domains to over a thousand for large multi-domain proteins.

Q: What do the rendered images show?
A: The six renders are orthographic views along the three Cartesian axes in both directions. Representation (cartoon, sticks, or surface) and color scheme (sequence-rainbow or by-chain) vary across proteins so the training set covers all the common visualization conventions.

Q: What do the diagnostic plots show?
A: Plot images: a contact map (which residues are close in 3D, as an N×N binary image), a Ramachandran scatter (backbone torsion angles, revealing secondary-structure composition at a glance), and — for AlphaFold structures — a PAE heatmap (pairwise prediction confidence).

Q: How mobile is each atom in the crystal?
A: B-factor (Debye–Waller factor) reflects atomic displacement in the crystal lattice. It is an experimental observable (units Å²), not a prediction; low values mean the atom is pinned down, high values mean it moves or is heterogeneous across the crystal.

Q: Where is each backbone atom in 3D?
A: The mmCIF table is the protein's shape written out atom by atom. For each backbone N, Cα, C, and carbonyl O, it records an (x, y, z) coordinate triple in Å plus the residue type, chain letter, and residue number.